Protein AF-0000000079726731 (afdb_homodimer)

Radius of gyration: 16.25 Å; Cα contacts (8 Å, |Δi|>4): 412; chains: 2; bounding box: 38×44×35 Å

Solvent-accessible surface area (backbone atoms only — not comparable to full-atom values): 10741 Å² total; per-residue (Å²): 68,26,39,36,35,42,38,66,55,91,87,19,46,42,31,40,37,37,39,47,47,50,53,58,89,56,24,51,90,95,44,24,41,62,44,37,28,52,47,41,46,55,48,19,51,48,52,39,35,37,74,69,67,41,32,45,81,63,49,76,53,91,47,34,39,35,38,35,40,29,89,88,36,31,70,32,67,56,54,51,33,40,51,50,33,42,48,47,33,51,50,54,50,24,71,75,34,62,88,34,43,43,81,39,67,123,67,26,37,36,34,43,37,64,56,92,88,20,46,43,30,41,37,37,39,47,45,50,53,58,89,56,24,51,90,98,43,26,40,64,44,37,28,52,46,43,46,57,49,19,50,49,53,37,35,35,73,69,67,39,32,46,80,64,52,76,53,93,47,33,40,33,37,35,40,28,88,89,38,32,70,32,66,57,54,52,33,40,51,49,33,43,49,47,33,51,51,54,49,24,71,75,35,64,88,34,43,45,79,40,68,124

Foldseek 3Di:
DKEKEFDADVLFTWWIKIADDFDCVQPDVVGRPLRVQLCVLRVCLQVVCVVVVQKDDWDDDVRIIIITTDPPCRNPPVNVVSVVVSVVSLVVSCVVVVPGYHYHHD/DKEKEFDADVLFTWWIKIADDFDCVQPDVVGRPLRVQLCVLRVCLQVVCVVVVQKDDWDDDVRIIIITTDPPCRNPPVNVVSVVVSVVSLVVSCVVVVPGYHYHHD

Secondary structure (DSSP, 8-state):
-EEEEEEEETTEEEEEEEE----GGG-STT--HHHHHHHHHHHHHHHHHHHTT-BPPPEEETTEEEEEBPTT-TT-HHHHHHHHHHHHHHHHHHHH-TTTEEEE--/-EEEEEEEETTEEEEEEEE----GGG-STT--HHHHHHHHHHHHHHHHHHHTT-BPPPEEETTEEEEEBPTT-TT-HHHHHHHHHHHHHHHHHHHH-TTTEEEE--

Structure (mmCIF, N/CA/C/O backbone):
data_AF-0000000079726731-model_v1
#
loop_
_entity.id
_entity.type
_entity.pdbx_description
1 polymer 'Ribosomal processing cysteine protease Prp'
#
loop_
_atom_site.group_PDB
_atom_site.id
_atom_site.type_symbol
_atom_site.label_atom_id
_atom_site.label_alt_id
_atom_site.label_comp_id
_atom_site.label_asym_id
_atom_site.label_entity_id
_atom_site.label_seq_id
_atom_site.pdbx_PDB_ins_code
_atom_site.Cartn_x
_atom_site.Cartn_y
_atom_site.Cartn_z
_atom_site.occupancy
_atom_site.B_iso_or_equiv
_atom_site.auth_seq_id
_atom_site.auth_comp_id
_atom_site.auth_asym_id
_atom_site.auth_atom_id
_atom_site.pdbx_PDB_model_num
ATOM 1 N N . MET A 1 1 ? -13.102 5.891 13.891 1 93.69 1 MET A N 1
ATOM 2 C CA . MET A 1 1 ? -12.555 4.539 13.805 1 93.69 1 MET A CA 1
ATOM 3 C C . MET A 1 1 ? -12.641 4.008 12.375 1 93.69 1 MET A C 1
ATOM 5 O O . MET A 1 1 ? -13.68 4.133 11.727 1 93.69 1 MET A O 1
ATOM 9 N N . ILE A 1 2 ? -11.625 3.471 11.914 1 96.31 2 ILE A N 1
ATOM 10 C CA . ILE A 1 2 ? -11.609 2.857 10.594 1 96.31 2 ILE A CA 1
ATOM 11 C C . ILE A 1 2 ? -11.758 1.343 10.727 1 96.31 2 ILE A C 1
ATOM 13 O O . ILE A 1 2 ? -11.062 0.712 11.523 1 96.31 2 ILE A O 1
ATOM 17 N N . ARG A 1 3 ? -12.695 0.758 10.023 1 97.31 3 ARG A N 1
ATOM 18 C CA . ARG A 1 3 ? -12.867 -0.691 9.969 1 97.31 3 ARG A CA 1
ATOM 19 C C . ARG A 1 3 ? -12.539 -1.23 8.578 1 97.31 3 ARG A C 1
ATOM 21 O O . ARG A 1 3 ? -13.078 -0.75 7.582 1 97.31 3 ARG A O 1
ATOM 28 N N . VAL A 1 4 ? -11.633 -2.117 8.477 1 98.56 4 VAL A N 1
ATOM 29 C CA . VAL A 1 4 ? -11.281 -2.766 7.215 1 98.56 4 VAL A CA 1
ATOM 30 C C . VAL A 1 4 ? -11.602 -4.258 7.297 1 98.56 4 VAL A C 1
ATOM 32 O O . VAL A 1 4 ? -11.133 -4.949 8.203 1 98.56 4 VAL A O 1
ATOM 35 N N . LYS A 1 5 ? -12.367 -4.734 6.383 1 98.25 5 LYS A N 1
ATOM 36 C CA . LYS A 1 5 ? -12.742 -6.141 6.293 1 98.25 5 LYS A CA 1
ATOM 37 C C . LYS A 1 5 ? -12.188 -6.777 5.023 1 98.25 5 LYS A C 1
ATOM 39 O O . LYS A 1 5 ? -12.523 -6.367 3.914 1 98.25 5 LYS A O 1
ATOM 44 N N . ILE A 1 6 ? -11.336 -7.672 5.172 1 97.81 6 ILE A N 1
ATOM 45 C CA . ILE A 1 6 ? -10.891 -8.484 4.043 1 97.81 6 ILE A CA 1
ATOM 46 C C . ILE A 1 6 ? -11.797 -9.695 3.885 1 97.81 6 ILE A C 1
ATOM 48 O O . ILE A 1 6 ? -11.875 -10.539 4.781 1 97.81 6 ILE A O 1
ATOM 52 N N . LEU A 1 7 ? -12.445 -9.75 2.777 1 96.88 7 LEU A N 1
ATOM 53 C CA . LEU A 1 7 ? -13.414 -10.805 2.508 1 96.88 7 LEU A CA 1
ATOM 54 C C . LEU A 1 7 ? -12.734 -12.039 1.937 1 96.88 7 LEU A C 1
ATOM 56 O O . LEU A 1 7 ? -12.07 -11.961 0.9 1 96.88 7 LEU A O 1
ATOM 60 N N . ARG A 1 8 ? -12.953 -13.117 2.639 1 96.19 8 ARG A N 1
ATOM 61 C CA . ARG A 1 8 ? -12.336 -14.375 2.213 1 96.19 8 ARG A CA 1
ATOM 62 C C . ARG A 1 8 ? -13.352 -15.508 2.213 1 96.19 8 ARG A C 1
ATOM 64 O O . ARG A 1 8 ? -14.336 -15.477 2.957 1 96.19 8 ARG A O 1
ATOM 71 N N . LYS A 1 9 ? -13.156 -16.375 1.336 1 93.5 9 LYS A N 1
ATOM 72 C CA . LYS A 1 9 ? -13.852 -17.656 1.287 1 93.5 9 LYS A CA 1
ATOM 73 C C . LYS A 1 9 ? -12.875 -18.797 1.01 1 93.5 9 LYS A C 1
ATOM 75 O O . LYS A 1 9 ? -12.258 -18.844 -0.053 1 93.5 9 LYS A O 1
ATOM 80 N N . GLY A 1 10 ? -12.734 -19.734 2.039 1 93.06 10 GLY A N 1
ATOM 81 C CA . GLY A 1 10 ? -11.664 -20.703 1.904 1 93.06 10 GLY A CA 1
ATOM 82 C C . GLY A 1 10 ? -10.297 -20.062 1.774 1 93.06 10 GLY A C 1
ATOM 83 O O . GLY A 1 10 ? -9.898 -19.25 2.607 1 93.06 10 GLY A O 1
ATOM 84 N N . GLU A 1 11 ? -9.609 -20.438 0.741 1 92 11 GLU A N 1
ATOM 85 C CA . GLU A 1 11 ? -8.266 -19.906 0.522 1 92 11 GLU A CA 1
ATOM 86 C C . GLU A 1 11 ? -8.312 -18.672 -0.369 1 92 11 GLU A C 1
ATOM 88 O O . GLU A 1 11 ? -7.273 -18.062 -0.648 1 92 11 GLU A O 1
ATOM 93 N N . GLY A 1 12 ? -9.508 -18.297 -0.69 1 96.31 12 GLY A N 1
ATOM 94 C CA . GLY A 1 12 ? -9.625 -17.266 -1.703 1 96.31 12 GLY A CA 1
ATOM 95 C C . GLY A 1 12 ? -9.953 -15.906 -1.127 1 96.31 12 GLY A C 1
ATOM 96 O O . GLY A 1 12 ? -10.688 -15.805 -0.139 1 96.31 12 GLY A O 1
ATOM 97 N N . PHE A 1 13 ? -9.398 -14.898 -1.731 1 97.94 13 PHE A N 1
ATOM 98 C CA . PHE A 1 13 ? -9.781 -13.523 -1.433 1 97.94 13 PHE A CA 1
ATOM 99 C C . PHE A 1 13 ? -10.977 -13.102 -2.271 1 97.94 13 PHE A C 1
ATOM 101 O O . PHE A 1 13 ? -10.961 -13.219 -3.498 1 97.94 13 PHE A O 1
ATOM 108 N N . GLN A 1 14 ? -11.977 -12.562 -1.631 1 98.06 14 GLN A N 1
ATOM 109 C CA . GLN A 1 14 ? -13.203 -12.195 -2.334 1 98.06 14 GLN A CA 1
ATOM 110 C C . GLN A 1 14 ? -13.289 -10.688 -2.527 1 98.06 14 GLN A C 1
ATOM 112 O O . GLN A 1 14 ? -14.07 -10.203 -3.355 1 98.06 14 GLN A O 1
ATOM 117 N N . GLY A 1 15 ? -12.641 -9.93 -1.727 1 98.38 15 GLY A N 1
ATOM 118 C CA . GLY A 1 15 ? -12.68 -8.477 -1.815 1 98.38 15 GLY A CA 1
ATOM 119 C C . GLY A 1 15 ? -12.273 -7.785 -0.528 1 98.38 15 GLY A C 1
ATOM 120 O O . GLY A 1 15 ? -11.641 -8.398 0.334 1 98.38 15 GLY A O 1
ATOM 121 N N . LEU A 1 16 ? -12.57 -6.52 -0.433 1 98.69 16 LEU A N 1
ATOM 122 C CA . LEU A 1 16 ? -12.227 -5.699 0.722 1 98.69 16 LEU A CA 1
ATOM 123 C C . LEU A 1 16 ? -13.25 -4.59 0.923 1 98.69 16 LEU A C 1
ATOM 125 O O . LEU A 1 16 ? -13.75 -4.02 -0.048 1 98.69 16 LEU A O 1
ATOM 129 N N . GLU A 1 17 ? -13.531 -4.344 2.166 1 98.56 17 GLU A N 1
ATOM 130 C CA . GLU A 1 17 ? -14.398 -3.238 2.564 1 98.56 17 GLU A CA 1
ATOM 131 C C . GLU A 1 17 ? -13.734 -2.367 3.627 1 98.56 17 GLU A C 1
ATOM 133 O O . GLU A 1 17 ? -13.203 -2.881 4.613 1 98.56 17 GLU A O 1
ATOM 138 N N . SER A 1 18 ? -13.672 -1.155 3.408 1 98.25 18 SER A N 1
ATOM 139 C CA . SER A 1 18 ? -13.133 -0.183 4.359 1 98.25 18 SER A CA 1
ATOM 140 C C . SER A 1 18 ? -14.172 0.889 4.691 1 98.25 18 SER A C 1
ATOM 142 O O . SER A 1 18 ? -14.797 1.451 3.791 1 98.25 18 SER A O 1
ATOM 144 N N . VAL A 1 19 ? -14.375 1.173 6.004 1 96.94 19 VAL A N 1
ATOM 145 C CA . VAL A 1 19 ? -15.398 2.141 6.406 1 96.94 19 VAL A CA 1
ATOM 146 C C . VAL A 1 19 ? -14.883 2.977 7.574 1 96.94 19 VAL A C 1
ATOM 148 O O . VAL A 1 19 ? -14.234 2.453 8.484 1 96.94 19 VAL A O 1
ATOM 151 N N . GLY A 1 20 ? -15.219 4.266 7.461 1 94.81 20 GLY A N 1
ATOM 152 C CA . GLY A 1 20 ? -14.977 5.129 8.602 1 94.81 20 GLY A CA 1
ATOM 153 C C . GLY A 1 20 ? -13.758 6.012 8.438 1 94.81 20 GLY A C 1
ATOM 154 O O . GLY A 1 20 ? -13.133 6.023 7.375 1 94.81 20 GLY A O 1
ATOM 155 N N . HIS A 1 21 ? -13.633 6.859 9.414 1 91.44 21 HIS A N 1
ATOM 156 C CA . HIS A 1 21 ? -12.484 7.754 9.5 1 91.44 21 HIS A CA 1
ATOM 157 C C . HIS A 1 21 ? -11.859 7.703 10.891 1 91.44 21 HIS A C 1
ATOM 159 O O . HIS A 1 21 ? -12.508 7.297 11.859 1 91.44 21 HIS A O 1
ATOM 165 N N . ALA A 1 22 ? -10.57 8.07 10.938 1 88.88 22 ALA A N 1
ATOM 166 C CA . ALA A 1 22 ? -9.93 8.203 12.242 1 88.88 22 ALA A CA 1
ATOM 167 C C . ALA A 1 22 ? -10.445 9.438 12.977 1 88.88 22 ALA A C 1
ATOM 169 O O . ALA A 1 22 ? -11.055 10.32 12.375 1 88.88 22 ALA A O 1
ATOM 170 N N . SER A 1 23 ? -10.273 9.414 14.242 1 84.19 23 SER A N 1
ATOM 171 C CA . SER A 1 23 ? -10.719 10.531 15.07 1 84.19 23 SER A CA 1
ATOM 172 C C . SER A 1 23 ? -9.969 11.812 14.719 1 84.19 23 SER A C 1
ATOM 174 O O . SER A 1 23 ? -8.867 11.766 14.172 1 84.19 23 SER A O 1
ATOM 176 N N . THR A 1 24 ? -10.562 12.961 15.109 1 77.25 24 THR A N 1
ATOM 177 C CA . THR A 1 24 ? -9.984 14.273 14.82 1 77.25 24 THR A CA 1
ATOM 178 C C . THR A 1 24 ? -8.711 14.492 15.625 1 77.25 24 THR A C 1
ATOM 180 O O . THR A 1 24 ? -7.922 15.391 15.32 1 77.25 24 THR A O 1
ATOM 183 N N . ARG A 1 25 ? -8.547 13.695 16.625 1 75.44 25 ARG A N 1
ATOM 184 C CA . ARG A 1 25 ? -7.305 13.766 17.391 1 75.44 25 ARG A CA 1
ATOM 185 C C . ARG A 1 25 ? -6.105 13.445 16.5 1 75.44 25 ARG A C 1
ATOM 187 O O . ARG A 1 25 ? -4.988 13.891 16.781 1 75.44 25 ARG A O 1
ATOM 194 N N . GLN A 1 26 ? -6.328 12.773 15.508 1 72.44 26 GLN A N 1
ATOM 195 C CA . GLN A 1 26 ? -5.273 12.375 14.578 1 72.44 26 GLN A CA 1
ATOM 196 C C . GLN A 1 26 ? -5.16 13.367 13.422 1 72.44 26 GLN A C 1
ATOM 198 O O . GLN A 1 26 ? -4.359 13.164 12.508 1 72.44 26 GLN A O 1
ATOM 203 N N . GLY A 1 27 ? -5.867 14.453 13.562 1 70 27 GLY A N 1
ATOM 204 C CA . GLY A 1 27 ? -5.957 15.445 12.508 1 70 27 GLY A CA 1
ATOM 205 C C . GLY A 1 27 ? -7.383 15.719 12.07 1 70 27 GLY A C 1
ATOM 206 O O . GLY A 1 27 ? -8.25 14.852 12.18 1 70 27 GLY A O 1
ATOM 207 N N . ALA A 1 28 ? -7.531 17.016 11.742 1 66.81 28 ALA A N 1
ATOM 208 C CA . ALA A 1 28 ? -8.852 17.359 11.211 1 66.81 28 ALA A CA 1
ATOM 209 C C . ALA A 1 28 ? -9.141 16.578 9.93 1 66.81 28 ALA A C 1
ATOM 211 O O . ALA A 1 28 ? -8.234 15.992 9.336 1 66.81 28 ALA A O 1
ATOM 212 N N . LYS A 1 29 ? -10.445 16.406 9.656 1 58.81 29 LYS A N 1
ATOM 213 C CA . LYS A 1 29 ? -10.836 15.805 8.383 1 58.81 29 LYS A CA 1
ATOM 214 C C . LYS A 1 29 ? -10.062 16.406 7.223 1 58.81 29 LYS A C 1
ATOM 216 O O . LYS A 1 29 ? -9.938 17.641 7.125 1 58.81 29 LYS A O 1
ATOM 221 N N . GLY A 1 30 ? -9.516 15.539 6.332 1 62.38 30 GLY A N 1
ATOM 222 C CA . GLY A 1 30 ? -8.711 16.016 5.215 1 62.38 30 GLY A CA 1
ATOM 223 C C . GLY A 1 30 ? -7.266 16.266 5.59 1 62.38 30 GLY A C 1
ATOM 224 O O . GLY A 1 30 ? -6.449 16.609 4.734 1 62.38 30 GLY A O 1
ATOM 225 N N . SER A 1 31 ? -7.062 16.156 6.828 1 73.88 31 SER A N 1
ATOM 226 C CA . SER A 1 31 ? -5.695 16.359 7.305 1 73.88 31 SER A CA 1
ATOM 227 C C . SER A 1 31 ? -5.289 15.258 8.281 1 73.88 31 SER A C 1
ATOM 229 O O . SER A 1 31 ? -4.344 15.422 9.055 1 73.88 31 SER A O 1
ATOM 231 N N . ASN A 1 32 ? -6.004 14.219 8.266 1 85.75 32 ASN A N 1
ATOM 232 C CA . ASN A 1 32 ? -5.754 13.094 9.156 1 85.75 32 ASN A CA 1
ATOM 233 C C . ASN A 1 32 ? -4.758 12.102 8.547 1 85.75 32 ASN A C 1
ATOM 235 O O . ASN A 1 32 ? -5.051 11.469 7.535 1 85.75 32 ASN A O 1
ATOM 239 N N . LEU A 1 33 ? -3.666 11.898 9.164 1 90.5 33 LEU A N 1
ATOM 240 C CA . LEU A 1 33 ? -2.57 11.109 8.609 1 90.5 33 LEU A CA 1
ATOM 241 C C . LEU A 1 33 ? -2.939 9.633 8.547 1 90.5 33 LEU A C 1
ATOM 243 O O . LEU A 1 33 ? -2.564 8.93 7.602 1 90.5 33 LEU A O 1
ATOM 247 N N . LEU A 1 34 ? -3.676 9.188 9.539 1 94.19 34 LEU A N 1
ATOM 248 C CA . LEU A 1 34 ? -4.062 7.777 9.57 1 94.19 34 LEU A CA 1
ATOM 249 C C . LEU A 1 34 ? -5.082 7.469 8.477 1 94.19 34 LEU A C 1
ATOM 251 O O . LEU A 1 34 ? -4.992 6.434 7.816 1 94.19 34 LEU A O 1
ATOM 255 N N . CYS A 1 35 ? -6.062 8.344 8.266 1 93.94 35 CYS A N 1
ATOM 256 C CA . CYS A 1 35 ? -7.012 8.164 7.176 1 93.94 35 CYS A CA 1
ATOM 257 C C . CYS A 1 35 ? -6.293 8.125 5.832 1 93.94 35 CYS A C 1
ATOM 259 O O . CYS A 1 35 ? -6.609 7.297 4.977 1 93.94 35 CYS A O 1
ATOM 261 N N . ALA A 1 36 ? -5.371 9.062 5.684 1 93.31 36 ALA A N 1
ATOM 262 C CA . ALA A 1 36 ? -4.609 9.102 4.438 1 93.31 36 ALA A CA 1
ATOM 263 C C . ALA A 1 36 ? -3.822 7.812 4.23 1 93.31 36 ALA A C 1
ATOM 265 O O . ALA A 1 36 ? -3.773 7.277 3.121 1 93.31 36 ALA A O 1
ATOM 266 N N . ALA A 1 37 ? -3.201 7.301 5.297 1 96.44 37 ALA A N 1
ATOM 267 C CA . ALA A 1 37 ? -2.398 6.082 5.234 1 96.44 37 ALA A CA 1
ATOM 268 C C . ALA A 1 37 ? -3.262 4.871 4.883 1 96.44 37 ALA A C 1
ATOM 270 O O . ALA A 1 37 ? -2.951 4.133 3.947 1 96.44 37 ALA A O 1
ATOM 271 N N . VAL A 1 38 ? -4.375 4.691 5.57 1 97.56 38 VAL A N 1
ATOM 272 C CA . VAL A 1 38 ? -5.266 3.559 5.324 1 97.56 38 VAL A CA 1
ATOM 273 C C . VAL A 1 38 ? -5.855 3.662 3.922 1 97.56 38 VAL A C 1
ATOM 275 O O . VAL A 1 38 ? -5.855 2.684 3.17 1 97.56 38 VAL A O 1
ATOM 278 N N . GLY A 1 39 ? -6.34 4.848 3.598 1 96.75 39 GLY A N 1
ATOM 279 C CA . GLY A 1 39 ? -6.895 5.055 2.27 1 96.75 39 GLY A CA 1
ATOM 280 C C . GLY A 1 39 ? -5.918 4.719 1.157 1 96.75 39 GLY A C 1
ATOM 281 O O . GLY A 1 39 ? -6.301 4.129 0.144 1 96.75 39 GLY A O 1
ATOM 282 N N . THR A 1 40 ? -4.688 5.117 1.339 1 98 40 THR A N 1
ATOM 283 C CA . THR A 1 40 ? -3.654 4.883 0.337 1 98 40 THR A CA 1
ATOM 284 C C . THR A 1 40 ? -3.469 3.391 0.09 1 98 40 THR A C 1
ATOM 286 O O . THR A 1 40 ? -3.395 2.949 -1.06 1 98 40 THR A O 1
ATOM 289 N N . LEU A 1 41 ? -3.393 2.6 1.137 1 98.81 41 LEU A N 1
ATOM 290 C CA . LEU A 1 41 ? -3.213 1.157 1.002 1 98.81 41 LEU A CA 1
ATOM 291 C C . LEU A 1 41 ? -4.406 0.525 0.294 1 98.81 41 LEU A C 1
ATOM 293 O O . LEU A 1 41 ? -4.238 -0.203 -0.686 1 98.81 41 LEU A O 1
ATOM 297 N N . VAL A 1 42 ? -5.605 0.823 0.748 1 98.69 42 VAL A N 1
ATOM 298 C CA . VAL A 1 42 ? -6.801 0.155 0.251 1 98.69 42 VAL A CA 1
ATOM 299 C C . VAL A 1 42 ? -7.102 0.618 -1.173 1 98.69 42 VAL A C 1
ATOM 301 O O . VAL A 1 42 ? -7.461 -0.189 -2.033 1 98.69 42 VAL A O 1
ATOM 304 N N . GLN A 1 43 ? -6.949 1.889 -1.386 1 98.38 43 GLN A N 1
ATOM 305 C CA . GLN A 1 43 ? -7.207 2.424 -2.719 1 98.38 43 GLN A CA 1
ATOM 306 C C . GLN A 1 43 ? -6.176 1.915 -3.723 1 98.38 43 GLN A C 1
ATOM 308 O O . GLN A 1 43 ? -6.512 1.621 -4.871 1 98.38 43 GLN A O 1
ATOM 313 N N . SER A 1 44 ? -4.887 1.86 -3.35 1 98.88 44 SER A N 1
ATOM 314 C CA . SER A 1 44 ? -3.863 1.344 -4.25 1 98.88 44 SER A CA 1
ATOM 315 C C . SER A 1 44 ? -4.125 -0.115 -4.609 1 98.88 44 SER A C 1
ATOM 317 O O . SER A 1 44 ? -3.912 -0.528 -5.75 1 98.88 44 SER A O 1
ATOM 319 N N . LEU A 1 45 ? -4.555 -0.903 -3.586 1 98.94 45 LEU A N 1
ATOM 320 C CA . LEU A 1 45 ? -4.91 -2.295 -3.846 1 98.94 45 LEU A CA 1
ATOM 321 C C . LEU A 1 45 ? -6.004 -2.389 -4.902 1 98.94 45 LEU A C 1
ATOM 323 O O . LEU A 1 45 ? -5.859 -3.109 -5.891 1 98.94 45 LEU A O 1
ATOM 327 N N . TYR A 1 46 ? -7.027 -1.606 -4.711 1 98.94 46 TYR A N 1
ATOM 328 C CA . TYR A 1 46 ? -8.148 -1.634 -5.648 1 98.94 46 TYR A CA 1
ATOM 329 C C . TYR A 1 46 ? -7.695 -1.225 -7.047 1 98.94 46 TYR A C 1
ATOM 331 O O . TYR A 1 46 ? -7.934 -1.946 -8.016 1 98.94 46 TYR A O 1
ATOM 339 N N . LEU A 1 47 ? -7.043 -0.076 -7.117 1 98.62 47 LEU A N 1
ATOM 340 C CA . LEU A 1 47 ? -6.633 0.454 -8.414 1 98.62 47 LEU A CA 1
ATOM 341 C C . LEU A 1 47 ? -5.738 -0.541 -9.148 1 98.62 47 LEU A C 1
ATOM 343 O O . LEU A 1 47 ? -5.914 -0.773 -10.344 1 98.62 47 LEU A O 1
ATOM 347 N N . HIS A 1 48 ? -4.781 -1.104 -8.445 1 98.88 48 HIS A N 1
ATOM 348 C CA . HIS A 1 48 ? -3.842 -2.055 -9.023 1 98.88 48 HIS A CA 1
ATOM 349 C C . HIS A 1 48 ? -4.562 -3.275 -9.586 1 98.88 48 HIS A C 1
ATOM 351 O O . HIS A 1 48 ? -4.359 -3.646 -10.742 1 98.88 48 HIS A O 1
ATOM 357 N N . LEU A 1 49 ? -5.438 -3.889 -8.805 1 98.88 49 LEU A N 1
ATOM 358 C CA . LEU A 1 49 ? -6.133 -5.102 -9.219 1 98.88 49 LEU A CA 1
ATOM 359 C C . LEU A 1 49 ? -7.164 -4.793 -10.297 1 98.88 49 LEU A C 1
ATOM 361 O O . LEU A 1 49 ? -7.402 -5.617 -11.188 1 98.88 49 LEU A O 1
ATOM 365 N N . TRP A 1 50 ? -7.75 -3.617 -10.195 1 98.75 50 TRP A N 1
ATOM 366 C CA . TRP A 1 50 ? -8.688 -3.186 -11.219 1 98.75 50 TRP A CA 1
ATOM 367 C C . TRP A 1 50 ? -7.988 -3.025 -12.57 1 98.75 50 TRP A C 1
ATOM 369 O O . TRP A 1 50 ? -8.477 -3.508 -13.594 1 98.75 50 TRP A O 1
ATOM 379 N N . ARG A 1 51 ? -6.859 -2.416 -12.602 1 98.19 51 ARG A N 1
ATOM 380 C CA . ARG A 1 51 ? -6.082 -2.215 -13.812 1 98.19 51 ARG A CA 1
ATOM 381 C C . ARG A 1 51 ? -5.66 -3.549 -14.422 1 98.19 51 ARG A C 1
ATOM 383 O O . ARG A 1 51 ? -5.578 -3.68 -15.648 1 98.19 51 ARG A O 1
ATOM 390 N N . GLU A 1 52 ? -5.453 -4.48 -13.578 1 98.19 52 GLU A N 1
ATOM 391 C CA . GLU A 1 52 ? -5.043 -5.809 -14.023 1 98.19 52 GLU A CA 1
ATOM 392 C C . GLU A 1 52 ? -6.246 -6.641 -14.453 1 98.19 52 GLU A C 1
ATOM 394 O O . GLU A 1 52 ? -6.102 -7.816 -14.797 1 98.19 52 GLU A O 1
ATOM 399 N N . GLY A 1 53 ? -7.398 -6.094 -14.328 1 98.44 53 GLY A N 1
ATOM 400 C CA . GLY A 1 53 ? -8.617 -6.797 -14.711 1 98.44 53 GLY A CA 1
ATOM 401 C C . GLY A 1 53 ? -9.055 -7.824 -13.68 1 98.44 53 GLY A C 1
ATOM 402 O O . GLY A 1 53 ? -9.797 -8.75 -14.008 1 98.44 53 GLY A O 1
ATOM 403 N N . LYS A 1 54 ? -8.625 -7.73 -12.477 1 98.81 54 LYS A N 1
ATOM 404 C CA . LYS A 1 54 ? -8.844 -8.781 -11.484 1 98.81 54 LYS A CA 1
ATOM 405 C C . LYS A 1 54 ? -9.828 -8.328 -10.414 1 98.81 54 LYS A C 1
ATOM 407 O O . LYS A 1 54 ? -10.227 -9.117 -9.547 1 98.81 54 LYS A O 1
ATOM 412 N N . ALA A 1 55 ? -10.25 -7.082 -10.414 1 98.81 55 ALA A N 1
ATOM 413 C CA . ALA A 1 55 ? -11.242 -6.555 -9.477 1 98.81 55 ALA A CA 1
ATOM 414 C C . ALA A 1 55 ? -12.461 -6.012 -10.219 1 98.81 55 ALA A C 1
ATOM 416 O O . ALA A 1 55 ? -12.344 -5.484 -11.328 1 98.81 55 ALA A O 1
ATOM 417 N N . GLU A 1 56 ? -13.578 -6.141 -9.617 1 98.69 56 GLU A N 1
ATOM 418 C CA . GLU A 1 56 ? -14.797 -5.492 -10.102 1 98.69 56 GLU A CA 1
ATOM 419 C C . GLU A 1 56 ? -14.797 -4.004 -9.766 1 98.69 56 GLU A C 1
ATOM 421 O O . GLU A 1 56 ? -13.922 -3.523 -9.047 1 98.69 56 GLU A O 1
ATOM 426 N N 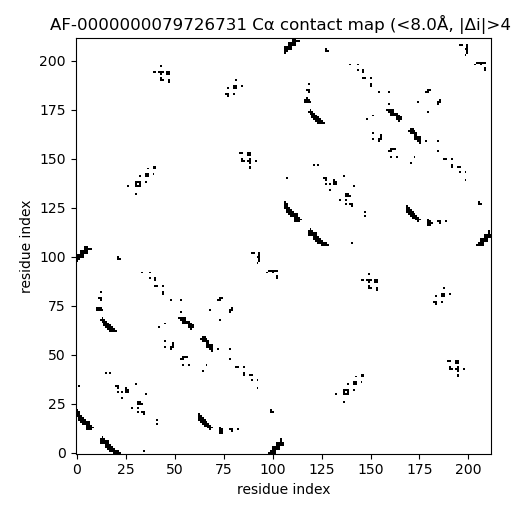. SER A 1 57 ? -15.773 -3.301 -10.352 1 98 57 SER A N 1
ATOM 427 C CA . SER A 1 57 ? -15.906 -1.892 -10 1 98 57 SER A CA 1
ATOM 428 C C . SER A 1 57 ? -16.172 -1.716 -8.508 1 98 57 SER A C 1
ATOM 430 O O . SER A 1 57 ? -16.906 -2.488 -7.906 1 98 57 SER A O 1
ATOM 432 N N . ALA A 1 58 ? -15.586 -0.712 -8.016 1 98.44 58 ALA A N 1
ATOM 433 C CA . ALA A 1 58 ? -15.711 -0.469 -6.578 1 98.44 58 ALA A CA 1
ATOM 434 C C . ALA A 1 58 ? -16.891 0.449 -6.277 1 98.44 58 ALA A C 1
ATOM 436 O O . ALA A 1 58 ? -17.328 1.217 -7.141 1 98.44 58 ALA A O 1
ATOM 437 N N . GLU A 1 59 ? -17.422 0.322 -5.066 1 98.25 59 GLU A N 1
ATOM 438 C CA . GLU A 1 59 ? -18.266 1.348 -4.449 1 98.25 59 GLU A CA 1
ATOM 439 C C . GLU A 1 59 ? -17.422 2.303 -3.605 1 98.25 59 GLU A C 1
ATOM 441 O O . GLU A 1 59 ? -16.766 1.883 -2.65 1 98.25 59 GLU A O 1
ATOM 446 N N . ILE A 1 60 ? -17.453 3.566 -3.951 1 96.31 60 ILE A N 1
ATOM 447 C CA . ILE A 1 60 ? -16.625 4.539 -3.238 1 96.31 60 ILE A CA 1
ATOM 448 C C . ILE A 1 60 ? -17.484 5.723 -2.803 1 96.31 60 ILE A C 1
ATOM 450 O O . ILE A 1 60 ? -18.219 6.301 -3.615 1 96.31 60 ILE A O 1
ATOM 454 N N . ARG A 1 61 ? -17.5 6 -1.558 1 94.75 61 ARG A N 1
ATOM 455 C CA . ARG A 1 61 ? -18.062 7.191 -0.938 1 94.75 61 ARG A CA 1
ATOM 456 C C . ARG A 1 61 ? -17.188 7.703 0.192 1 94.75 61 ARG A C 1
ATOM 458 O O . ARG A 1 61 ? -16.141 7.113 0.48 1 94.75 61 ARG A O 1
ATOM 465 N N . ASP A 1 62 ? -17.469 8.812 0.685 1 90.88 62 ASP A N 1
ATOM 466 C CA . ASP A 1 62 ? -16.656 9.352 1.766 1 90.88 62 ASP A CA 1
ATOM 467 C C . ASP A 1 62 ? -16.531 8.352 2.914 1 90.88 62 ASP A C 1
ATOM 469 O O . ASP A 1 62 ? -17.531 7.957 3.508 1 90.88 62 ASP A O 1
ATOM 473 N N . GLY A 1 63 ? -15.328 7.973 3.072 1 92.31 63 GLY A N 1
ATOM 474 C CA . GLY A 1 63 ? -15.078 7.102 4.207 1 92.31 63 GLY A CA 1
ATOM 475 C C . GLY A 1 63 ? -15.484 5.664 3.957 1 92.31 63 GLY A C 1
ATOM 476 O O . GLY A 1 63 ? -15.609 4.875 4.898 1 92.31 63 GLY A O 1
ATOM 477 N N . PHE A 1 64 ? -15.797 5.406 2.656 1 97.31 64 PHE A N 1
ATOM 478 C CA . PHE A 1 64 ? -16.266 4.062 2.334 1 97.31 64 PHE A CA 1
ATOM 479 C C . PHE A 1 64 ? -15.68 3.588 1.012 1 97.31 64 PHE A C 1
ATOM 481 O O . PHE A 1 64 ? -15.688 4.32 0.021 1 97.31 64 PHE A O 1
ATOM 488 N N . LEU A 1 65 ? -15.094 2.438 0.966 1 98.44 65 LEU A N 1
ATOM 489 C CA . LEU A 1 65 ? -14.625 1.763 -0.237 1 98.44 65 LEU A CA 1
ATOM 490 C C . LEU A 1 65 ? -14.867 0.26 -0.151 1 98.44 65 LEU A C 1
ATOM 492 O O . LEU A 1 65 ? -14.547 -0.369 0.859 1 98.44 65 LEU A O 1
ATOM 496 N N . LYS A 1 66 ? -15.5 -0.286 -1.132 1 98.69 66 LYS A N 1
ATOM 497 C CA . LYS A 1 66 ? -15.734 -1.725 -1.227 1 98.69 66 LYS A CA 1
ATOM 498 C C . LYS A 1 66 ? -15.516 -2.223 -2.652 1 98.69 66 LYS A C 1
ATOM 500 O O . LYS A 1 66 ? -15.953 -1.59 -3.611 1 98.69 66 LYS A O 1
ATOM 505 N N . PHE A 1 67 ? -14.844 -3.258 -2.793 1 98.75 67 PHE A N 1
ATOM 506 C CA . PHE A 1 67 ? -14.711 -3.896 -4.098 1 98.75 67 PHE A CA 1
ATOM 507 C C . PHE A 1 67 ? -14.633 -5.414 -3.953 1 98.75 67 PHE A C 1
ATOM 509 O O . PHE A 1 67 ? -14.414 -5.926 -2.854 1 98.75 67 PHE A O 1
ATOM 516 N N . GLU A 1 68 ? -14.867 -6.121 -5.02 1 98.75 68 GLU A N 1
ATOM 517 C CA . GLU A 1 68 ? -14.797 -7.578 -5.078 1 98.75 68 GLU A CA 1
ATOM 518 C C . GLU A 1 68 ? -13.781 -8.039 -6.121 1 98.75 68 GLU A C 1
ATOM 520 O O . GLU A 1 68 ? -13.57 -7.371 -7.129 1 98.75 68 GLU A O 1
ATOM 525 N N . ILE A 1 69 ? -13.25 -9.188 -5.777 1 98.81 69 ILE A N 1
ATOM 526 C CA . ILE A 1 69 ? -12.367 -9.828 -6.746 1 98.81 69 ILE A CA 1
ATOM 527 C C . ILE A 1 69 ? -13.203 -10.5 -7.836 1 98.81 69 ILE A C 1
ATOM 529 O O . ILE A 1 69 ? -14.227 -11.125 -7.547 1 98.81 69 ILE A O 1
ATOM 533 N N . ARG A 1 70 ? -12.75 -10.289 -9.078 1 98.75 70 ARG A N 1
ATOM 534 C CA . ARG A 1 70 ? -13.438 -10.914 -10.195 1 98.75 70 ARG A CA 1
ATOM 535 C C . ARG A 1 70 ? -13.398 -12.43 -10.094 1 98.75 70 ARG A C 1
ATOM 537 O O . ARG A 1 70 ? -12.367 -13 -9.711 1 98.75 70 ARG A O 1
ATOM 544 N N . SER A 1 71 ? -14.492 -13 -10.555 1 97.75 71 SER A N 1
ATOM 545 C CA . SER A 1 71 ? -14.57 -14.453 -10.531 1 97.75 71 SER A CA 1
ATOM 546 C C . SER A 1 71 ? -13.383 -15.086 -11.242 1 97.75 71 SER A C 1
ATOM 548 O O . SER A 1 71 ? -12.984 -14.641 -12.32 1 97.75 71 SER A O 1
ATOM 550 N N . GLY A 1 72 ? -12.789 -16.109 -10.531 1 97.88 72 GLY A N 1
ATOM 551 C CA . GLY A 1 72 ? -11.68 -16.812 -11.141 1 97.88 72 GLY A CA 1
ATOM 552 C C . GLY A 1 72 ? -10.328 -16.375 -10.617 1 97.88 72 GLY A C 1
ATOM 553 O O . GLY A 1 72 ? -9.32 -17.062 -10.82 1 97.88 72 GLY A O 1
ATOM 554 N N . TYR A 1 73 ? -10.305 -15.266 -9.953 1 98.56 73 TYR A N 1
ATOM 555 C CA . TYR A 1 73 ? -9.023 -14.734 -9.508 1 98.56 73 TYR A CA 1
ATOM 556 C C . TYR A 1 73 ? -8.891 -14.828 -7.992 1 98.56 73 TYR A C 1
ATOM 558 O O . TYR A 1 73 ? -7.902 -14.352 -7.422 1 98.56 73 TYR A O 1
ATOM 566 N N . GLU A 1 74 ? -9.828 -15.438 -7.332 1 97.94 74 GLU A N 1
ATOM 567 C CA . GLU A 1 74 ? -9.891 -15.438 -5.871 1 97.94 74 GLU A CA 1
ATOM 568 C C . GLU A 1 74 ? -8.68 -16.156 -5.27 1 97.94 74 GLU A C 1
ATOM 570 O O . GLU A 1 74 ? -8.266 -15.836 -4.152 1 97.94 74 GLU A O 1
ATOM 575 N N . THR A 1 75 ? -8.102 -17.094 -6.004 1 97.81 75 THR A N 1
ATOM 576 C CA . THR A 1 75 ? -6.953 -17.828 -5.492 1 97.81 75 THR A CA 1
ATOM 577 C C . THR A 1 75 ? -5.695 -17.484 -6.285 1 97.81 75 THR A C 1
ATOM 579 O O . THR A 1 75 ? -4.684 -18.188 -6.188 1 97.81 75 THR A O 1
ATOM 582 N N . ASP A 1 76 ? -5.828 -16.5 -7.078 1 98 76 ASP A N 1
ATOM 583 C CA . ASP A 1 76 ? -4.719 -16.031 -7.902 1 98 76 ASP A CA 1
ATOM 584 C C . ASP A 1 76 ? -3.543 -15.578 -7.043 1 98 76 ASP A C 1
ATOM 586 O O . ASP A 1 76 ? -3.729 -14.836 -6.074 1 98 76 ASP A O 1
ATOM 590 N N . LEU A 1 77 ? -2.359 -16.016 -7.414 1 97.5 77 LEU A N 1
ATOM 591 C CA . LEU A 1 77 ? -1.18 -15.742 -6.605 1 97.5 77 LEU A CA 1
ATOM 592 C C . LEU A 1 77 ? -0.876 -14.25 -6.574 1 97.5 77 LEU A C 1
ATOM 594 O O . LEU A 1 77 ? -0.387 -13.727 -5.566 1 97.5 77 LEU A O 1
ATOM 598 N N . HIS A 1 78 ? -1.136 -13.586 -7.637 1 98.25 78 HIS A N 1
ATOM 599 C CA . HIS A 1 78 ? -0.959 -12.141 -7.719 1 98.25 78 HIS A CA 1
ATOM 600 C C . HIS A 1 78 ? -1.888 -11.422 -6.746 1 98.25 78 HIS A C 1
ATOM 602 O O . HIS A 1 78 ? -1.455 -10.531 -6.016 1 98.25 78 HIS A O 1
ATOM 608 N N . VAL A 1 79 ? -3.127 -11.852 -6.781 1 98.69 79 VAL A N 1
ATOM 609 C CA . VAL A 1 79 ? -4.121 -11.289 -5.875 1 98.69 79 VAL A CA 1
ATOM 610 C C . VAL A 1 79 ? -3.715 -11.555 -4.426 1 98.69 79 VAL A C 1
ATOM 612 O O . VAL A 1 79 ? -3.713 -10.648 -3.596 1 98.69 79 VAL A O 1
ATOM 615 N N . ARG A 1 80 ? -3.309 -12.727 -4.137 1 98.25 80 ARG A N 1
ATOM 616 C CA . ARG A 1 80 ? -2.92 -13.125 -2.785 1 98.25 80 ARG A CA 1
ATOM 617 C C . ARG A 1 80 ? -1.729 -12.305 -2.297 1 98.25 80 ARG A C 1
ATOM 619 O O . ARG A 1 80 ? -1.706 -11.859 -1.149 1 98.25 80 ARG A O 1
ATOM 626 N N . ALA A 1 81 ? -0.777 -12.141 -3.141 1 98.56 81 ALA A N 1
ATOM 627 C CA . ALA A 1 81 ? 0.421 -11.391 -2.781 1 98.56 81 ALA A CA 1
ATOM 628 C C . ALA A 1 81 ? 0.077 -9.945 -2.438 1 98.56 81 ALA A C 1
ATOM 630 O O . ALA A 1 81 ? 0.562 -9.398 -1.439 1 98.56 81 ALA A O 1
ATOM 631 N N . ASN A 1 82 ? -0.765 -9.359 -3.244 1 98.81 82 ASN A N 1
ATOM 632 C CA . ASN A 1 82 ? -1.114 -7.953 -3.049 1 98.81 82 ASN A CA 1
ATOM 633 C C . ASN A 1 82 ? -1.958 -7.754 -1.792 1 98.81 82 ASN A C 1
ATOM 635 O O . ASN A 1 82 ? -1.758 -6.793 -1.051 1 98.81 82 ASN A O 1
ATOM 639 N N . PHE A 1 83 ? -2.865 -8.68 -1.578 1 98.69 83 PHE A N 1
ATOM 640 C CA . PHE A 1 83 ? -3.623 -8.617 -0.334 1 98.69 83 PHE A CA 1
ATOM 641 C C . PHE A 1 83 ? -2.703 -8.781 0.87 1 98.69 83 PHE A C 1
ATOM 643 O O . PHE A 1 83 ? -2.916 -8.156 1.908 1 98.69 83 PHE A O 1
ATOM 650 N N . GLY A 1 84 ? -1.728 -9.648 0.782 1 98.06 84 GLY A N 1
ATOM 651 C CA . GLY A 1 84 ? -0.771 -9.836 1.86 1 98.06 84 GLY A CA 1
ATOM 652 C C . GLY A 1 84 ? -0.024 -8.57 2.225 1 98.06 84 GLY A C 1
ATOM 653 O O . GLY A 1 84 ? 0.126 -8.25 3.406 1 98.06 84 GLY A O 1
ATOM 654 N N . LEU A 1 85 ? 0.424 -7.871 1.222 1 98.75 85 LEU A N 1
ATOM 655 C CA . LEU A 1 85 ? 1.133 -6.613 1.438 1 98.75 85 LEU A CA 1
ATOM 656 C C . LEU A 1 85 ? 0.241 -5.605 2.152 1 98.75 85 LEU A C 1
ATOM 658 O O . LEU A 1 85 ? 0.647 -5.008 3.154 1 98.75 85 LEU A O 1
ATOM 662 N N . VAL A 1 86 ? -0.976 -5.465 1.654 1 98.81 86 VAL A N 1
ATOM 663 C CA . VAL A 1 86 ? -1.896 -4.48 2.213 1 98.81 86 VAL A CA 1
ATOM 664 C C . VAL A 1 86 ? -2.273 -4.875 3.639 1 98.81 86 VAL A C 1
ATOM 666 O O . VAL A 1 86 ? -2.316 -4.027 4.535 1 98.81 86 VAL A O 1
ATOM 669 N N . ARG A 1 87 ? -2.479 -6.125 3.846 1 98.38 87 ARG A N 1
ATOM 670 C CA . ARG A 1 87 ? -2.781 -6.605 5.191 1 98.38 87 ARG A CA 1
ATOM 671 C C . ARG A 1 87 ? -1.647 -6.277 6.156 1 98.38 87 ARG A C 1
ATOM 673 O O . ARG A 1 87 ? -1.889 -5.785 7.262 1 98.38 87 ARG A O 1
ATOM 680 N N . ASP A 1 88 ? -0.46 -6.559 5.801 1 98.38 88 ASP A N 1
ATOM 681 C CA . ASP A 1 88 ? 0.685 -6.27 6.66 1 98.38 88 ASP A CA 1
ATOM 682 C C . ASP A 1 88 ? 0.8 -4.77 6.938 1 98.38 88 ASP A C 1
ATOM 684 O O . ASP A 1 88 ? 1.135 -4.363 8.055 1 98.38 88 ASP A O 1
ATOM 688 N N . GLY A 1 89 ? 0.566 -3.957 5.883 1 98.62 89 GLY A N 1
ATOM 689 C CA . GLY A 1 89 ? 0.546 -2.518 6.082 1 98.62 89 GLY A CA 1
ATOM 690 C C . GLY A 1 89 ? -0.513 -2.064 7.07 1 98.62 89 GLY A C 1
ATOM 691 O O . GLY A 1 89 ? -0.242 -1.236 7.941 1 98.62 89 GLY A O 1
ATOM 692 N N . LEU A 1 90 ? -1.686 -2.609 6.922 1 98.56 90 LEU A N 1
ATOM 693 C CA . LEU A 1 90 ? -2.785 -2.268 7.816 1 98.56 90 LEU A CA 1
ATOM 694 C C . LEU A 1 90 ? -2.496 -2.734 9.242 1 98.56 90 LEU A C 1
ATOM 696 O O . LEU A 1 90 ? -2.816 -2.037 10.203 1 98.56 90 LEU A O 1
ATOM 700 N N . GLU A 1 91 ? -1.918 -3.867 9.375 1 98.06 91 GLU A N 1
ATOM 701 C CA . GLU A 1 91 ? -1.54 -4.371 10.688 1 98.06 91 GLU A CA 1
ATOM 702 C C . GLU A 1 91 ? -0.514 -3.459 11.352 1 98.06 91 GLU A C 1
ATOM 704 O O . GLU A 1 91 ? -0.587 -3.209 12.562 1 98.06 91 GLU A O 1
ATOM 709 N N . ASN A 1 92 ? 0.444 -3.057 10.609 1 97.62 92 ASN A N 1
ATOM 710 C CA . ASN A 1 92 ? 1.434 -2.119 11.133 1 97.62 92 ASN A CA 1
ATOM 711 C C . ASN A 1 92 ? 0.781 -0.834 11.633 1 97.62 92 ASN A C 1
ATOM 713 O O . ASN A 1 92 ? 1.125 -0.335 12.703 1 97.62 92 ASN A O 1
ATOM 717 N N . LEU A 1 93 ? -0.149 -0.289 10.836 1 97.31 93 LEU A N 1
ATOM 718 C CA . LEU A 1 93 ? -0.877 0.91 11.242 1 97.31 93 LEU A CA 1
ATOM 719 C C . LEU A 1 93 ? -1.705 0.647 12.492 1 97.31 93 LEU A C 1
ATOM 721 O O . LEU A 1 93 ? -1.789 1.502 13.37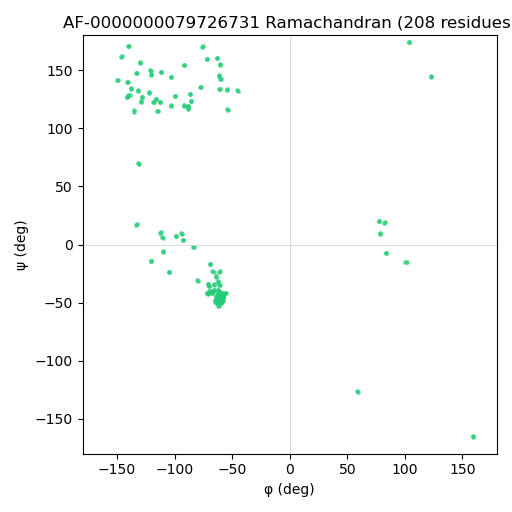5 1 97.31 93 LEU A O 1
ATOM 725 N N . ARG A 1 94 ? -2.344 -0.49 12.531 1 97.12 94 ARG A N 1
ATOM 726 C CA . ARG A 1 94 ? -3.123 -0.859 13.711 1 97.12 94 ARG A CA 1
ATOM 727 C C . ARG A 1 94 ? -2.25 -0.877 14.961 1 97.12 94 ARG A C 1
ATOM 729 O O . ARG A 1 94 ? -2.691 -0.475 16.031 1 97.12 94 ARG A O 1
ATOM 736 N N . GLU A 1 95 ? -1.072 -1.398 14.844 1 96.81 95 GLU A N 1
ATOM 737 C CA . GLU A 1 95 ? -0.141 -1.431 15.969 1 96.81 95 GLU A CA 1
ATOM 738 C C . GLU A 1 95 ? 0.195 -0.021 16.438 1 96.81 95 GLU A C 1
ATOM 740 O O . GLU A 1 95 ? 0.397 0.203 17.641 1 96.81 95 GLU A O 1
ATOM 745 N N . GLN A 1 96 ? 0.259 0.876 15.531 1 94 96 GLN A N 1
ATOM 746 C CA . GLN A 1 96 ? 0.591 2.258 15.859 1 94 96 GLN A CA 1
ATOM 747 C C . GLN A 1 96 ? -0.627 3.004 16.391 1 94 96 GLN A C 1
ATOM 749 O O . GLN A 1 96 ? -0.493 3.908 17.219 1 94 96 GLN A O 1
ATOM 754 N N . TYR A 1 97 ? -1.763 2.607 15.922 1 93.75 97 TYR A N 1
ATOM 755 C CA . TYR A 1 97 ? -3.016 3.25 16.297 1 93.75 97 TYR A CA 1
ATOM 756 C C . TYR A 1 97 ? -4.059 2.215 16.703 1 93.75 97 TYR A C 1
ATOM 758 O O . TYR A 1 97 ? -5.109 2.1 16.062 1 93.75 97 TYR A O 1
ATOM 766 N N . PRO A 1 98 ? -3.861 1.597 17.797 1 93 98 PRO A N 1
ATOM 767 C CA . PRO A 1 98 ? -4.672 0.427 18.141 1 93 98 PRO A CA 1
ATOM 768 C C . PRO A 1 98 ? -6.133 0.779 18.406 1 93 98 PRO A C 1
ATOM 770 O O . PRO A 1 98 ? -7.02 -0.057 18.203 1 93 98 PRO A O 1
ATOM 773 N N . SER A 1 99 ? -6.438 2.012 18.75 1 93.81 99 SER A N 1
ATOM 774 C CA . SER A 1 99 ? -7.812 2.369 19.078 1 93.81 99 SER A CA 1
ATOM 775 C C . SER A 1 99 ? -8.508 3.025 17.891 1 93.81 99 SER A C 1
ATOM 777 O O . SER A 1 99 ? -9.672 3.434 18 1 93.81 99 SER A O 1
ATOM 779 N N . GLU A 1 100 ? -7.836 3.033 16.75 1 95.25 100 GLU A N 1
ATOM 780 C CA . GLU A 1 100 ? -8.375 3.811 15.633 1 95.25 100 GLU A CA 1
ATOM 781 C C . GLU A 1 100 ? -8.656 2.922 14.43 1 95.25 100 GLU A C 1
ATOM 783 O O . GLU A 1 100 ? -9.32 3.348 13.477 1 95.25 100 GLU A O 1
ATOM 788 N N . ILE A 1 101 ? -8.133 1.696 14.414 1 95.88 101 ILE A N 1
ATOM 789 C CA . ILE A 1 101 ? -8.289 0.8 13.281 1 95.88 101 ILE A CA 1
ATOM 790 C C . ILE A 1 101 ? -8.742 -0.576 13.766 1 95.88 101 ILE A C 1
ATOM 792 O O . ILE A 1 101 ? -8.188 -1.111 14.727 1 95.88 101 ILE A O 1
ATOM 796 N N . GLU A 1 102 ? -9.688 -1.076 13.148 1 96.44 102 GLU A N 1
ATOM 797 C CA . GLU A 1 102 ? -10.141 -2.451 13.344 1 96.44 102 GLU A CA 1
ATOM 798 C C . GLU A 1 102 ? -10.023 -3.258 12.055 1 96.44 102 GLU A C 1
ATOM 800 O O . GLU A 1 102 ? -10.531 -2.844 11.008 1 96.44 102 GLU A O 1
ATOM 805 N N . LEU A 1 103 ? -9.336 -4.301 12.055 1 96.31 103 LEU A N 1
ATOM 806 C CA . LEU A 1 103 ? -9.195 -5.215 10.93 1 96.31 103 LEU A CA 1
ATOM 807 C C . LEU A 1 103 ? -10.047 -6.465 11.141 1 96.31 103 LEU A C 1
ATOM 809 O O . LEU A 1 103 ? -9.883 -7.172 12.133 1 96.31 103 LEU A O 1
ATOM 813 N N . ILE A 1 104 ? -10.953 -6.672 10.227 1 87 104 ILE A N 1
ATOM 814 C CA . ILE A 1 104 ? -11.875 -7.797 10.32 1 87 104 ILE A CA 1
ATOM 815 C C . ILE A 1 104 ? -11.578 -8.805 9.211 1 87 104 ILE A C 1
ATOM 817 O O . ILE A 1 104 ? -11.273 -8.414 8.078 1 87 104 ILE A O 1
ATOM 821 N N . GLY A 1 105 ? -11.82 -10.156 9.477 1 71.75 105 GLY A N 1
ATOM 822 C CA . GLY A 1 105 ? -11.719 -11.18 8.453 1 71.75 105 GLY A CA 1
ATOM 823 C C . GLY A 1 105 ? -10.297 -11.648 8.211 1 71.75 105 GLY A C 1
ATOM 824 O O . GLY A 1 105 ? -9.945 -12.055 7.102 1 71.75 105 GLY A O 1
ATOM 825 N N . GLU A 1 106 ? -9.406 -11.344 9.234 1 58.06 106 GLU A N 1
ATOM 826 C CA . GLU A 1 106 ? -8.047 -11.859 9.086 1 58.06 106 GLU A CA 1
ATOM 827 C C . GLU A 1 106 ? -8.031 -13.383 9.156 1 58.06 106 GLU A C 1
ATOM 829 O O . GLU A 1 106 ? -8.945 -14 9.719 1 58.06 106 GLU A O 1
ATOM 834 N N . MET B 1 1 ? 10.031 17.719 -2.016 1 93.62 1 MET B N 1
ATOM 835 C CA . MET B 1 1 ? 9.828 16.766 -3.109 1 93.62 1 MET B CA 1
ATOM 836 C C . MET B 1 1 ? 10.227 15.352 -2.686 1 93.62 1 MET B C 1
ATOM 838 O O . MET B 1 1 ? 11.281 15.156 -2.078 1 93.62 1 MET B O 1
ATOM 842 N N . ILE B 1 2 ? 9.438 14.453 -2.971 1 96.25 2 ILE B N 1
ATOM 843 C CA . ILE B 1 2 ? 9.734 13.055 -2.6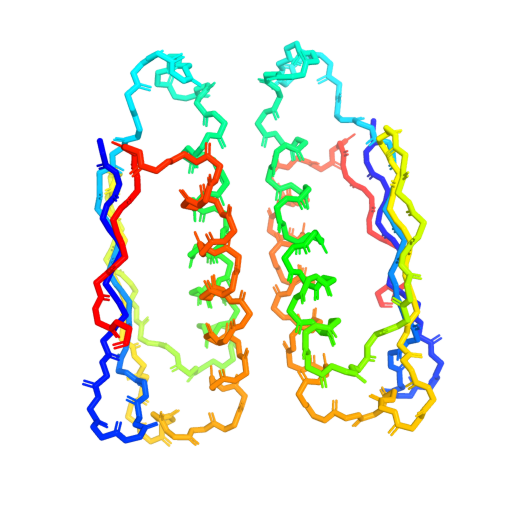82 1 96.25 2 ILE B CA 1
ATOM 844 C C . ILE B 1 2 ? 10.242 12.367 -3.945 1 96.25 2 ILE B C 1
ATOM 846 O O . ILE B 1 2 ? 9.633 12.492 -5.012 1 96.25 2 ILE B O 1
ATOM 850 N N . ARG B 1 3 ? 11.375 11.711 -3.869 1 97.25 3 ARG B N 1
ATOM 851 C CA . ARG B 1 3 ? 11.898 10.914 -4.969 1 97.25 3 ARG B CA 1
ATOM 852 C C . ARG B 1 3 ? 11.898 9.43 -4.617 1 97.25 3 ARG B C 1
ATOM 854 O O . ARG B 1 3 ? 12.422 9.031 -3.572 1 97.25 3 ARG B O 1
ATOM 861 N N . VAL B 1 4 ? 11.258 8.625 -5.383 1 98.56 4 VAL B N 1
ATOM 862 C CA . VAL B 1 4 ? 11.242 7.176 -5.195 1 98.56 4 VAL B CA 1
ATOM 863 C C . VAL B 1 4 ? 11.906 6.496 -6.391 1 98.56 4 VAL B C 1
ATOM 865 O O . VAL B 1 4 ? 11.508 6.715 -7.539 1 98.56 4 VAL B O 1
ATOM 868 N N . LYS B 1 5 ? 12.883 5.695 -6.121 1 98.25 5 LYS B N 1
ATOM 869 C CA . LYS B 1 5 ? 13.609 4.938 -7.141 1 98.25 5 LYS B CA 1
ATOM 870 C C . LYS B 1 5 ? 13.391 3.438 -6.969 1 98.25 5 LYS B C 1
ATOM 872 O O . LYS B 1 5 ? 13.75 2.867 -5.938 1 98.25 5 LYS B O 1
ATOM 877 N N . ILE B 1 6 ? 12.773 2.842 -7.891 1 97.75 6 ILE B N 1
ATOM 878 C CA . ILE B 1 6 ? 12.68 1.387 -7.922 1 97.75 6 ILE B CA 1
ATOM 879 C C . ILE B 1 6 ? 13.875 0.812 -8.672 1 97.75 6 ILE B C 1
ATOM 881 O O . ILE B 1 6 ? 14.055 1.077 -9.867 1 97.75 6 ILE B O 1
ATOM 885 N N . LEU B 1 7 ? 14.648 0.069 -7.969 1 96.88 7 LEU B N 1
ATOM 886 C CA . LEU B 1 7 ? 15.883 -0.491 -8.523 1 96.88 7 LEU B CA 1
ATOM 887 C C . LEU B 1 7 ? 15.602 -1.801 -9.25 1 96.88 7 LEU B C 1
ATOM 889 O O . LEU B 1 7 ? 15.078 -2.746 -8.656 1 96.88 7 LEU B O 1
ATOM 893 N N . ARG B 1 8 ? 16 -1.793 -10.5 1 96.12 8 ARG B N 1
ATOM 894 C CA . ARG B 1 8 ? 15.766 -2.979 -11.32 1 96.12 8 ARG B CA 1
ATOM 895 C C . ARG B 1 8 ? 17.031 -3.359 -12.094 1 96.12 8 ARG B C 1
ATOM 897 O O . ARG B 1 8 ? 17.859 -2.506 -12.391 1 96.12 8 ARG B O 1
ATOM 904 N N . LYS B 1 9 ? 17.156 -4.578 -12.281 1 93.5 9 LYS B N 1
ATOM 905 C CA . LYS B 1 9 ? 18.141 -5.16 -13.18 1 93.5 9 LYS B CA 1
ATOM 906 C C . LYS B 1 9 ? 17.531 -6.254 -14.047 1 93.5 9 LYS B C 1
ATOM 908 O O . LYS B 1 9 ? 17.078 -7.277 -13.531 1 93.5 9 LYS B O 1
ATOM 913 N N . GLY B 1 10 ? 17.484 -5.977 -15.414 1 92.88 10 GLY B N 1
ATOM 914 C CA . GLY B 1 10 ? 16.719 -6.891 -16.234 1 92.88 10 GLY B CA 1
ATOM 915 C C . GLY B 1 10 ? 15.25 -6.98 -15.828 1 92.88 10 GLY B C 1
ATOM 916 O O . GLY B 1 10 ? 14.57 -5.961 -15.727 1 92.88 10 GLY B O 1
ATOM 917 N N . GLU B 1 11 ? 14.828 -8.188 -15.602 1 91.75 11 GLU B N 1
ATOM 918 C CA . GLU B 1 11 ? 13.438 -8.391 -15.211 1 91.75 11 GLU B CA 1
ATOM 919 C C . GLU B 1 11 ? 13.281 -8.406 -13.695 1 91.75 11 GLU B C 1
ATOM 921 O O . GLU B 1 11 ? 12.172 -8.555 -13.18 1 91.75 11 GLU B O 1
ATOM 926 N N . GLY B 1 12 ? 14.375 -8.164 -13.062 1 96.31 12 GLY B N 1
ATOM 927 C CA . GLY B 1 12 ? 14.367 -8.367 -11.617 1 96.31 12 GLY B CA 1
ATOM 928 C C . GLY B 1 12 ? 14.273 -7.07 -10.836 1 96.31 12 GLY B C 1
ATOM 929 O O . GLY B 1 12 ? 14.828 -6.051 -11.25 1 96.31 12 GLY B O 1
ATOM 930 N N . PHE B 1 13 ? 13.57 -7.133 -9.758 1 97.88 13 PHE B N 1
ATOM 931 C CA . PHE B 1 13 ? 13.555 -6.035 -8.805 1 97.88 13 PHE B CA 1
ATOM 932 C C . PHE B 1 13 ? 14.703 -6.164 -7.812 1 97.88 13 PHE B C 1
ATOM 934 O O . PHE B 1 13 ? 14.867 -7.207 -7.176 1 97.88 13 PHE B O 1
ATOM 941 N N . GLN B 1 14 ? 15.453 -5.113 -7.637 1 98.06 14 GLN B N 1
ATOM 942 C CA . GLN B 1 14 ? 16.625 -5.164 -6.773 1 98.06 14 GLN B CA 1
ATOM 943 C C . GLN B 1 14 ? 16.359 -4.457 -5.445 1 98.06 14 GLN B C 1
ATOM 945 O O . GLN B 1 14 ? 17.094 -4.652 -4.477 1 98.06 14 GLN B O 1
ATOM 950 N N . GLY B 1 15 ? 15.453 -3.564 -5.398 1 98.38 15 GLY B N 1
ATOM 951 C CA . GLY B 1 15 ? 15.148 -2.82 -4.188 1 98.38 15 GLY B CA 1
ATOM 952 C C . GLY B 1 15 ? 14.422 -1.516 -4.457 1 98.38 15 GLY B C 1
ATOM 953 O O . GLY B 1 15 ? 13.852 -1.327 -5.531 1 98.38 15 GLY B O 1
ATOM 954 N N . LEU B 1 16 ? 14.375 -0.664 -3.475 1 98.69 16 LEU B N 1
ATOM 955 C CA . LEU B 1 16 ? 13.703 0.625 -3.547 1 98.69 16 LEU B CA 1
ATOM 956 C C . LEU B 1 16 ? 14.391 1.653 -2.654 1 98.69 16 LEU B C 1
ATOM 958 O O . LEU B 1 16 ? 14.852 1.32 -1.563 1 98.69 16 LEU B O 1
ATOM 962 N N . GLU B 1 17 ? 14.438 2.842 -3.16 1 98.56 17 GLU B N 1
ATOM 963 C CA . GLU B 1 17 ? 14.945 3.984 -2.408 1 98.56 17 GLU B CA 1
ATOM 964 C C . GLU B 1 17 ? 13.961 5.145 -2.43 1 98.56 17 GLU B C 1
ATOM 966 O O . GLU B 1 17 ? 13.453 5.516 -3.49 1 98.56 17 GLU B O 1
ATOM 971 N N . SER B 1 18 ? 13.625 5.633 -1.344 1 98.25 18 SER B N 1
ATOM 972 C CA . SER B 1 18 ? 12.75 6.793 -1.201 1 98.25 18 SER B CA 1
ATOM 973 C C . SER B 1 18 ? 13.43 7.906 -0.415 1 98.25 18 SER B C 1
ATOM 975 O O . SER B 1 18 ? 14.008 7.66 0.647 1 98.25 18 SER B O 1
ATOM 977 N N . VAL B 1 19 ? 13.398 9.148 -0.957 1 96.94 19 VAL B N 1
ATOM 978 C CA . VAL B 1 19 ? 14.086 10.258 -0.297 1 96.94 19 VAL B CA 1
ATOM 979 C C . VAL B 1 19 ? 13.234 11.523 -0.391 1 96.94 19 VAL B C 1
ATOM 981 O O . VAL B 1 19 ? 12.625 11.789 -1.428 1 96.94 19 VAL B O 1
ATOM 984 N N . GLY B 1 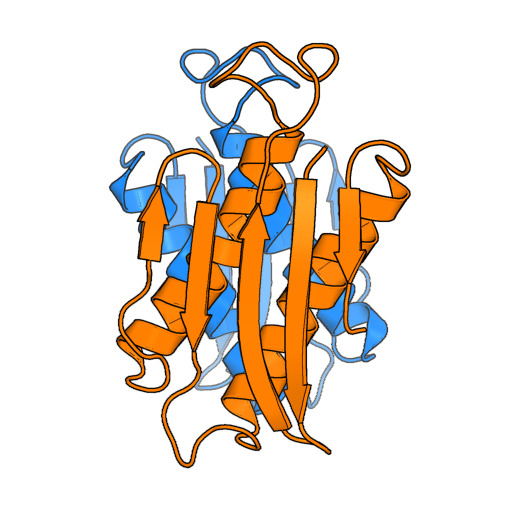20 ? 13.25 12.234 0.747 1 94.81 20 GLY B N 1
ATOM 985 C CA . GLY B 1 20 ? 12.664 13.562 0.726 1 94.81 20 GLY B CA 1
ATOM 986 C C . GLY B 1 20 ? 11.289 13.617 1.371 1 94.81 20 GLY B C 1
ATOM 987 O O . GLY B 1 20 ? 10.82 12.617 1.93 1 94.81 20 GLY B O 1
ATOM 988 N N . HIS B 1 21 ? 10.844 14.828 1.453 1 91.31 21 HIS B N 1
ATOM 989 C CA . HIS B 1 21 ? 9.508 15.109 1.963 1 91.31 21 HIS B CA 1
ATOM 990 C C . HIS B 1 21 ? 8.742 16.031 1.019 1 91.31 21 HIS B C 1
ATOM 992 O O . HIS B 1 21 ? 9.352 16.734 0.204 1 91.31 21 HIS B O 1
ATOM 998 N N . ALA B 1 22 ? 7.418 15.953 1.127 1 88.75 22 ALA B N 1
ATOM 999 C CA . ALA B 1 22 ? 6.609 16.906 0.374 1 88.75 22 ALA B CA 1
ATOM 1000 C C . ALA B 1 22 ? 6.711 18.297 0.975 1 88.75 22 ALA B C 1
ATOM 1002 O O . ALA B 1 22 ? 7.156 18.469 2.113 1 88.75 22 ALA B O 1
ATOM 1003 N N . SER B 1 23 ? 6.383 19.25 0.186 1 84 23 SER B N 1
ATOM 1004 C CA . SER B 1 23 ? 6.434 20.641 0.637 1 84 23 SER B CA 1
ATOM 1005 C C . SER B 1 23 ? 5.449 20.891 1.773 1 84 23 SER B C 1
ATOM 1007 O O . SER B 1 23 ? 4.465 20.156 1.922 1 84 23 SER B O 1
ATOM 1009 N N . THR B 1 24 ? 5.688 21.984 2.533 1 76.5 24 THR B N 1
ATOM 1010 C CA . THR B 1 24 ? 4.848 22.328 3.674 1 76.5 24 THR B CA 1
ATOM 1011 C C . THR B 1 24 ? 3.467 22.781 3.207 1 76.5 24 THR B C 1
ATOM 1013 O O . THR B 1 24 ? 2.527 22.844 4.004 1 76.5 24 THR B O 1
ATOM 1016 N N . ARG B 1 25 ? 3.387 23.109 1.954 1 75.12 25 ARG B N 1
ATOM 1017 C CA . ARG B 1 25 ? 2.08 23.453 1.402 1 75.12 25 ARG B CA 1
ATOM 1018 C C . ARG B 1 25 ? 1.111 22.281 1.512 1 75.12 25 ARG B C 1
ATOM 1020 O O . ARG B 1 25 ? -0.104 22.484 1.567 1 75.12 25 ARG B O 1
ATOM 1027 N N . GLN B 1 26 ? 1.612 21.188 1.604 1 71.56 26 GLN B N 1
ATOM 1028 C CA . GLN B 1 26 ? 0.812 19.969 1.698 1 71.56 26 GLN B CA 1
ATOM 1029 C C . GLN B 1 26 ? 0.594 19.562 3.154 1 71.56 26 GLN B C 1
ATOM 1031 O O . GLN B 1 26 ? -0.027 18.531 3.432 1 71.56 26 GLN B O 1
ATOM 1036 N N . GLY B 1 27 ? 0.973 20.453 4.027 1 69.75 27 GLY B N 1
ATOM 1037 C CA . GLY B 1 27 ? 0.941 20.172 5.453 1 69.75 27 GLY B CA 1
ATOM 1038 C C . GLY B 1 27 ? 2.295 20.328 6.121 1 69.75 27 GLY B C 1
ATOM 1039 O O . GLY B 1 27 ? 3.332 20.141 5.48 1 69.75 27 GLY B O 1
ATOM 1040 N N . ALA B 1 28 ? 2.15 20.828 7.359 1 66.38 28 ALA B N 1
ATOM 1041 C CA . ALA B 1 28 ? 3.396 20.922 8.117 1 66.38 28 ALA B CA 1
ATOM 1042 C C . ALA B 1 28 ? 4.023 19.547 8.297 1 66.38 28 ALA B C 1
ATOM 1044 O O . ALA B 1 28 ? 3.373 18.516 8.07 1 66.38 28 ALA B O 1
ATOM 1045 N N . LYS B 1 29 ? 5.363 19.562 8.477 1 58.59 29 LYS B N 1
ATOM 1046 C CA . LYS B 1 29 ? 6.055 18.312 8.805 1 58.59 29 LYS B CA 1
ATOM 1047 C C . LYS B 1 29 ? 5.301 17.531 9.875 1 58.59 29 LYS B C 1
ATOM 1049 O O . LYS B 1 29 ? 4.895 18.094 10.898 1 58.59 29 LYS B O 1
ATOM 1054 N N . GLY B 1 30 ? 5.102 16.203 9.641 1 62.09 30 GLY B N 1
ATOM 1055 C CA . GLY B 1 30 ? 4.352 15.367 10.57 1 62.09 30 GLY B CA 1
ATOM 1056 C C . GLY B 1 30 ? 2.85 15.445 10.359 1 62.09 30 GLY B C 1
ATOM 1057 O O . GLY B 1 30 ? 2.088 14.742 11.031 1 62.09 30 GLY B O 1
ATOM 1058 N N . SER B 1 31 ? 2.525 16.328 9.523 1 74.25 31 SER B N 1
ATOM 1059 C CA . SER B 1 31 ? 1.106 16.484 9.211 1 74.25 31 SER B CA 1
ATOM 1060 C C . SER B 1 31 ? 0.87 16.547 7.707 1 74.25 31 SER B C 1
ATOM 1062 O O . SER B 1 31 ? -0.169 17.031 7.258 1 74.25 31 SER B O 1
ATOM 1064 N N . ASN B 1 32 ? 1.809 16.125 6.988 1 85.75 32 ASN B N 1
ATOM 1065 C CA . ASN B 1 32 ? 1.739 16.141 5.531 1 85.75 32 ASN B CA 1
ATOM 1066 C C . ASN B 1 32 ? 1.108 14.859 4.984 1 85.75 32 ASN B C 1
ATOM 1068 O O . ASN B 1 32 ? 1.674 13.773 5.125 1 85.75 32 ASN B O 1
ATOM 1072 N N . LEU B 1 33 ? 0.031 14.961 4.312 1 90.56 33 LEU B N 1
ATOM 1073 C CA . LEU B 1 33 ? -0.749 13.805 3.879 1 90.56 33 LEU B CA 1
ATOM 1074 C C . LEU B 1 33 ? -0.016 13.031 2.791 1 90.56 33 LEU B C 1
ATOM 1076 O O . LEU B 1 33 ? -0.082 11.797 2.748 1 90.56 33 LEU B O 1
ATOM 1080 N N . LEU B 1 34 ? 0.683 13.758 1.95 1 94.12 34 LEU B N 1
ATOM 1081 C CA . LEU B 1 34 ? 1.402 13.102 0.864 1 94.12 34 LEU B CA 1
ATOM 1082 C C . LEU B 1 34 ? 2.594 12.312 1.398 1 94.12 34 LEU B C 1
ATOM 1084 O O . LEU B 1 34 ? 2.848 11.188 0.959 1 94.12 34 LEU B O 1
ATOM 1088 N N . CYS B 1 35 ? 3.344 12.875 2.342 1 93.94 35 CYS B N 1
ATOM 1089 C CA . CYS B 1 35 ? 4.438 12.141 2.965 1 93.94 35 CYS B CA 1
ATOM 1090 C C . CYS B 1 35 ? 3.93 10.875 3.648 1 93.94 35 CYS B C 1
ATOM 1092 O O . CYS B 1 35 ? 4.551 9.82 3.545 1 93.94 35 CYS B O 1
ATOM 1094 N N . ALA B 1 36 ? 2.822 11.055 4.355 1 93.25 36 ALA B N 1
ATOM 1095 C CA . ALA B 1 36 ? 2.238 9.898 5.035 1 93.25 36 ALA B CA 1
ATOM 1096 C C . ALA B 1 36 ? 1.832 8.82 4.031 1 93.25 36 ALA B C 1
ATOM 1098 O O . ALA B 1 36 ? 2.061 7.633 4.266 1 93.25 36 ALA B O 1
ATOM 1099 N N . ALA B 1 37 ? 1.229 9.227 2.916 1 96.38 37 ALA B N 1
ATOM 1100 C CA . ALA B 1 37 ? 0.768 8.305 1.885 1 96.38 37 ALA B CA 1
ATOM 1101 C C . ALA B 1 37 ? 1.941 7.566 1.244 1 96.38 37 ALA B C 1
ATOM 1103 O O . ALA B 1 37 ? 1.947 6.336 1.176 1 96.38 37 ALA B O 1
ATOM 1104 N N . VAL B 1 38 ? 2.971 8.289 0.829 1 97.56 38 VAL B N 1
ATOM 1105 C CA . VAL B 1 38 ? 4.137 7.688 0.19 1 97.56 38 VAL B CA 1
ATOM 1106 C C . VAL B 1 38 ? 4.855 6.777 1.182 1 97.56 38 VAL B C 1
ATOM 1108 O O . VAL B 1 38 ? 5.195 5.637 0.853 1 97.56 38 VAL B O 1
ATOM 1111 N N . GLY B 1 39 ? 5.074 7.301 2.383 1 96.75 39 GLY B N 1
ATOM 1112 C CA . GLY B 1 39 ? 5.723 6.5 3.408 1 96.75 39 GLY B CA 1
ATOM 1113 C C . GLY B 1 39 ? 5.012 5.188 3.678 1 96.75 39 GLY B C 1
ATOM 1114 O O . GLY B 1 39 ? 5.652 4.148 3.855 1 96.75 39 GLY B O 1
ATOM 1115 N N . THR B 1 40 ? 3.697 5.242 3.725 1 98 40 THR B N 1
ATOM 1116 C CA . THR B 1 40 ? 2.891 4.062 4.004 1 98 40 THR B CA 1
ATOM 1117 C C . THR B 1 40 ? 3.113 2.992 2.938 1 98 40 THR B C 1
ATOM 1119 O O . THR B 1 40 ? 3.299 1.816 3.262 1 98 40 THR B O 1
ATOM 1122 N N . LEU B 1 41 ? 3.098 3.363 1.676 1 98.81 41 LEU B N 1
ATOM 1123 C CA . LEU B 1 41 ? 3.301 2.412 0.586 1 98.81 41 LEU B CA 1
ATOM 1124 C C . LEU B 1 41 ? 4.691 1.794 0.657 1 98.81 41 LEU B C 1
ATOM 1126 O O . LEU B 1 41 ? 4.832 0.569 0.641 1 98.81 41 LEU B O 1
ATOM 1130 N N . VAL B 1 42 ? 5.715 2.615 0.78 1 98.69 42 VAL B N 1
ATOM 1131 C CA . VAL B 1 42 ? 7.094 2.146 0.695 1 98.69 42 VAL B CA 1
ATOM 1132 C C . VAL B 1 42 ? 7.445 1.345 1.946 1 98.69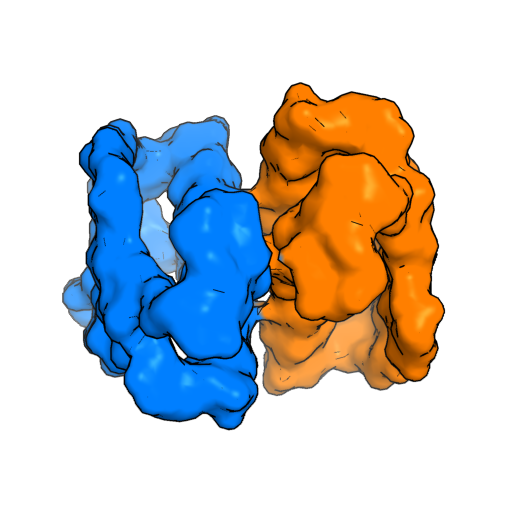 42 VAL B C 1
ATOM 1134 O O . VAL B 1 42 ? 8.102 0.304 1.86 1 98.69 42 VAL B O 1
ATOM 1137 N N . GLN B 1 43 ? 7.012 1.846 3.064 1 98.38 43 GLN B N 1
ATOM 1138 C CA . GLN B 1 43 ? 7.297 1.145 4.312 1 98.38 43 GLN B CA 1
ATOM 1139 C C . GLN B 1 43 ? 6.559 -0.19 4.375 1 98.38 43 GLN B C 1
ATOM 1141 O O . GLN B 1 43 ? 7.098 -1.183 4.863 1 98.38 43 GLN B O 1
ATOM 1146 N N . SER B 1 44 ? 5.289 -0.244 3.947 1 98.88 44 SER B N 1
ATOM 1147 C CA . SER B 1 44 ? 4.543 -1.499 3.939 1 98.88 44 SER B CA 1
ATOM 1148 C C . SER B 1 44 ? 5.199 -2.527 3.025 1 98.88 44 SER B C 1
ATOM 1150 O O . SER B 1 44 ? 5.246 -3.715 3.35 1 98.88 44 SER B O 1
ATOM 1152 N N . LEU B 1 45 ? 5.68 -2.043 1.849 1 98.94 45 LEU B N 1
ATOM 1153 C CA . LEU B 1 45 ? 6.395 -2.934 0.941 1 98.94 45 LEU B CA 1
ATOM 1154 C C . LEU B 1 45 ? 7.605 -3.553 1.632 1 98.94 45 LEU B C 1
ATOM 1156 O O . LEU B 1 45 ? 7.77 -4.773 1.628 1 98.94 45 LEU B O 1
ATOM 1160 N N . TYR B 1 46 ? 8.367 -2.709 2.279 1 98.94 46 TYR B N 1
ATOM 1161 C CA . TYR B 1 46 ? 9.57 -3.191 2.955 1 98.94 46 TYR B CA 1
ATOM 1162 C C . TYR B 1 46 ? 9.211 -4.188 4.051 1 98.94 46 TYR B C 1
ATOM 1164 O O . TYR B 1 46 ? 9.742 -5.301 4.086 1 98.94 46 TYR B O 1
ATOM 1172 N N . LEU B 1 47 ? 8.32 -3.777 4.922 1 98.62 47 LEU B N 1
ATOM 1173 C CA . LEU B 1 47 ? 7.957 -4.617 6.059 1 98.62 47 LEU B CA 1
ATOM 1174 C C . LEU B 1 47 ? 7.438 -5.973 5.59 1 98.62 47 LEU B C 1
ATOM 1176 O O . LEU B 1 47 ? 7.81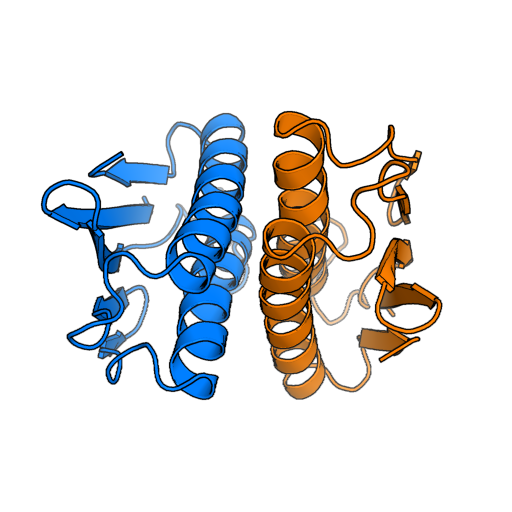2 -7.008 6.137 1 98.62 47 LEU B O 1
ATOM 1180 N N . HIS B 1 48 ? 6.574 -5.961 4.609 1 98.88 48 HIS B N 1
ATOM 1181 C CA . HIS B 1 48 ? 5.98 -7.18 4.078 1 98.88 48 HIS B CA 1
ATOM 1182 C C . HIS B 1 48 ? 7.047 -8.125 3.531 1 98.88 48 HIS B C 1
ATOM 1184 O O . HIS B 1 48 ? 7.09 -9.297 3.898 1 98.88 48 HIS B O 1
ATOM 1190 N N . LEU B 1 49 ? 7.934 -7.621 2.695 1 98.88 49 LEU B N 1
ATOM 1191 C CA . LEU B 1 49 ? 8.961 -8.453 2.064 1 98.88 49 LEU B CA 1
ATOM 1192 C C . LEU B 1 49 ? 10.008 -8.883 3.082 1 98.88 49 LEU B C 1
ATOM 1194 O O . LEU B 1 49 ? 10.555 -9.984 2.986 1 98.88 49 LEU B O 1
ATOM 1198 N N . TRP B 1 50 ? 10.266 -8 4.027 1 98.75 50 TRP B N 1
ATOM 1199 C CA . TRP B 1 50 ? 11.188 -8.352 5.102 1 98.75 50 TRP B CA 1
ATOM 1200 C C . TRP B 1 50 ? 10.648 -9.5 5.938 1 98.75 50 TRP B C 1
ATOM 1202 O O . TRP B 1 50 ? 11.367 -10.461 6.227 1 98.75 50 TRP B O 1
ATOM 1212 N N . ARG B 1 51 ? 9.414 -9.477 6.293 1 98.25 51 ARG B N 1
ATOM 1213 C CA . ARG B 1 51 ? 8.773 -10.523 7.078 1 98.25 51 ARG B CA 1
ATOM 1214 C C . ARG B 1 51 ? 8.789 -11.852 6.328 1 98.25 51 ARG B C 1
ATOM 1216 O O . ARG B 1 51 ? 8.898 -12.914 6.945 1 98.25 51 ARG B O 1
ATOM 1223 N N . GLU B 1 52 ? 8.727 -11.742 5.059 1 98.19 52 GLU B N 1
ATOM 1224 C CA . GLU B 1 52 ? 8.719 -12.938 4.223 1 98.19 52 GLU B CA 1
ATOM 1225 C C . GLU B 1 52 ? 10.141 -13.438 3.967 1 98.19 52 GLU B C 1
ATOM 1227 O O . GLU B 1 52 ? 10.344 -14.398 3.221 1 98.19 52 GLU B O 1
ATOM 1232 N N . GLY B 1 53 ? 11.086 -12.734 4.477 1 98.44 53 GLY B N 1
ATOM 1233 C CA . GLY B 1 53 ? 12.477 -13.117 4.297 1 98.44 53 GLY B CA 1
ATOM 1234 C C . GLY B 1 53 ? 13.023 -12.766 2.924 1 98.44 53 GLY B C 1
ATOM 1235 O O . GLY B 1 53 ? 14.008 -13.344 2.471 1 98.44 53 GLY B O 1
ATOM 1236 N N . LYS B 1 54 ? 12.422 -11.867 2.23 1 98.81 54 LYS B N 1
ATOM 1237 C CA . LYS B 1 54 ? 12.766 -11.609 0.835 1 98.81 54 LYS B CA 1
ATOM 1238 C C . LYS B 1 54 ? 13.461 -10.258 0.684 1 98.81 54 LYS B C 1
ATOM 1240 O O . LYS B 1 54 ? 13.93 -9.914 -0.404 1 98.81 54 LYS B O 1
ATOM 1245 N N . ALA B 1 55 ? 13.562 -9.469 1.726 1 98.81 55 ALA B N 1
ATOM 1246 C CA . ALA B 1 55 ? 14.258 -8.188 1.716 1 98.81 55 ALA B CA 1
ATOM 1247 C C . ALA B 1 55 ? 15.391 -8.172 2.738 1 98.81 55 ALA B C 1
ATOM 1249 O O . ALA B 1 55 ? 15.281 -8.781 3.805 1 98.81 55 ALA B O 1
ATOM 1250 N N . GLU B 1 56 ? 16.422 -7.5 2.412 1 98.69 56 GLU B N 1
ATOM 1251 C CA . GLU B 1 56 ? 17.5 -7.223 3.365 1 98.69 56 GLU B CA 1
ATOM 1252 C C . GLU B 1 56 ? 17.094 -6.133 4.352 1 98.69 56 GLU B C 1
ATOM 1254 O O . GLU B 1 56 ? 16.031 -5.512 4.199 1 98.69 56 GLU B O 1
ATOM 1259 N N . SER B 1 57 ? 17.938 -5.961 5.371 1 98 57 SER B N 1
ATOM 1260 C CA . SER B 1 57 ? 17.672 -4.867 6.301 1 98 57 SER B CA 1
ATOM 1261 C C . SER B 1 57 ? 17.688 -3.521 5.586 1 98 57 SER B C 1
ATOM 1263 O O . SER B 1 57 ? 18.516 -3.287 4.703 1 98 57 SER B O 1
ATOM 1265 N N . ALA B 1 58 ? 16.812 -2.721 6.023 1 98.44 58 ALA B N 1
ATOM 1266 C CA . ALA B 1 58 ? 16.688 -1.416 5.379 1 98.44 58 ALA B CA 1
ATOM 1267 C C . ALA B 1 58 ? 17.547 -0.373 6.082 1 98.44 58 ALA B C 1
ATOM 1269 O O . ALA B 1 58 ? 17.891 -0.527 7.254 1 98.44 58 ALA B O 1
ATOM 1270 N N . GLU B 1 59 ? 17.938 0.649 5.332 1 98.25 59 GLU B N 1
ATOM 1271 C CA . GLU B 1 59 ? 18.406 1.916 5.887 1 98.25 59 GLU B CA 1
ATOM 1272 C C . GLU B 1 59 ? 17.266 2.91 6.03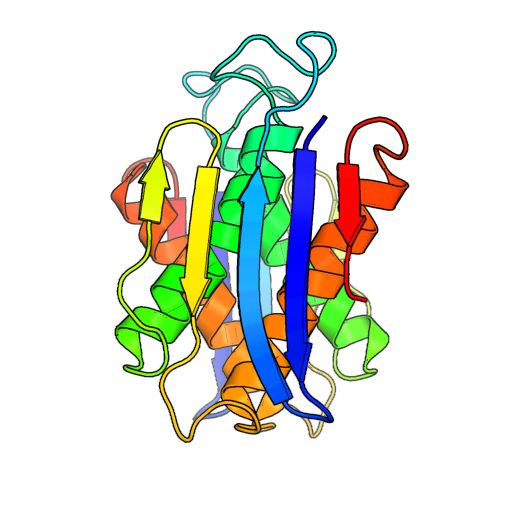5 1 98.25 59 GLU B C 1
ATOM 1274 O O . GLU B 1 59 ? 16.609 3.27 5.055 1 98.25 59 GLU B O 1
ATOM 1279 N N . ILE B 1 60 ? 17.016 3.336 7.242 1 96.25 60 ILE B N 1
ATOM 1280 C CA . ILE B 1 60 ? 15.891 4.234 7.488 1 96.25 60 ILE B CA 1
ATOM 1281 C C . ILE B 1 60 ? 16.359 5.449 8.281 1 96.25 60 ILE B C 1
ATOM 1283 O O . ILE B 1 60 ? 17.016 5.305 9.32 1 96.25 60 ILE B O 1
ATOM 1287 N N . ARG B 1 61 ? 16.156 6.59 7.762 1 94.75 61 ARG B N 1
ATOM 1288 C CA . ARG B 1 61 ? 16.328 7.883 8.414 1 94.75 61 ARG B CA 1
ATOM 1289 C C . ARG B 1 61 ? 15.203 8.844 8.039 1 94.75 61 ARG B C 1
ATOM 1291 O O . ARG B 1 61 ? 14.312 8.492 7.266 1 94.75 61 ARG B O 1
ATOM 1298 N N . ASP B 1 62 ? 15.141 9.922 8.664 1 90.75 62 ASP B N 1
ATOM 1299 C CA . ASP B 1 62 ? 14.086 10.875 8.344 1 90.75 62 ASP B CA 1
ATOM 1300 C C . ASP B 1 62 ? 14.078 11.211 6.855 1 90.75 62 ASP B C 1
ATOM 1302 O O . ASP B 1 62 ? 15.07 11.711 6.32 1 90.75 62 ASP B O 1
ATOM 1306 N N . GLY B 1 63 ? 12.992 10.828 6.312 1 92.12 63 GLY B N 1
ATOM 1307 C CA . GLY B 1 63 ? 12.828 11.188 4.914 1 92.12 63 GLY B CA 1
ATOM 1308 C C . GLY B 1 63 ? 13.602 10.289 3.969 1 92.12 63 GLY B C 1
ATOM 1309 O O . GLY B 1 63 ? 13.797 10.633 2.799 1 92.12 63 GLY B O 1
ATOM 1310 N N . PHE B 1 64 ? 14.141 9.203 4.578 1 97.31 64 PHE B N 1
ATOM 1311 C CA . PHE B 1 64 ? 14.961 8.312 3.764 1 97.31 64 PHE B CA 1
ATOM 1312 C C . PHE B 1 64 ? 14.68 6.855 4.098 1 97.31 64 PHE B C 1
ATOM 1314 O O . PHE B 1 64 ? 14.633 6.477 5.27 1 97.31 64 PHE B O 1
ATOM 1321 N N . LEU B 1 65 ? 14.406 6.039 3.133 1 98.44 65 LEU B N 1
ATOM 1322 C CA . LEU B 1 65 ? 14.273 4.59 3.252 1 98.44 65 LEU B CA 1
ATOM 1323 C C . LEU B 1 65 ? 14.867 3.887 2.039 1 98.44 65 LEU B C 1
ATOM 1325 O O . LEU B 1 65 ? 14.586 4.262 0.897 1 98.44 65 LEU B O 1
ATOM 1329 N N . LYS B 1 66 ? 15.742 2.965 2.27 1 98.69 66 LYS B N 1
ATOM 1330 C CA . LYS B 1 66 ? 16.328 2.15 1.212 1 98.69 66 LYS B CA 1
ATOM 1331 C C . LYS B 1 66 ? 16.422 0.687 1.634 1 98.69 66 LYS B C 1
ATOM 1333 O O . LYS B 1 66 ? 16.812 0.384 2.764 1 98.69 66 LYS B O 1
ATOM 1338 N N . PHE B 1 67 ? 16.062 -0.156 0.806 1 98.75 67 PHE B N 1
ATOM 1339 C CA . PHE B 1 67 ? 16.25 -1.579 1.056 1 98.75 67 PHE B CA 1
ATOM 1340 C C . PHE B 1 67 ? 16.531 -2.324 -0.243 1 98.75 67 PHE B C 1
ATOM 1342 O O . PHE B 1 67 ? 16.312 -1.793 -1.332 1 98.75 67 PHE B O 1
ATOM 1349 N N . GLU B 1 68 ? 17.078 -3.518 -0.145 1 98.75 68 GLU B N 1
ATOM 1350 C CA . GLU B 1 68 ? 17.375 -4.387 -1.277 1 98.75 68 GLU B CA 1
ATOM 1351 C C . GLU B 1 68 ? 16.641 -5.723 -1.153 1 98.75 68 GLU B C 1
ATOM 1353 O O . GLU B 1 68 ? 16.406 -6.203 -0.044 1 98.75 68 GLU B O 1
ATOM 1358 N N . ILE B 1 69 ? 16.359 -6.215 -2.336 1 98.81 69 ILE B N 1
ATOM 1359 C CA . ILE B 1 69 ? 15.805 -7.559 -2.381 1 98.81 69 ILE B CA 1
ATOM 1360 C C . ILE B 1 69 ? 16.906 -8.594 -2.164 1 98.81 69 ILE B C 1
ATOM 1362 O O . ILE B 1 69 ? 18.016 -8.453 -2.705 1 98.81 69 ILE B O 1
ATOM 1366 N N . ARG B 1 70 ? 16.578 -9.562 -1.317 1 98.75 70 ARG B N 1
ATOM 1367 C CA . ARG B 1 70 ? 17.531 -10.625 -1.062 1 98.75 70 ARG B CA 1
ATOM 1368 C C . ARG B 1 70 ? 17.859 -11.398 -2.338 1 98.75 70 ARG B C 1
ATOM 1370 O O . ARG B 1 70 ? 16.969 -11.68 -3.141 1 98.75 70 ARG B O 1
ATOM 1377 N N . SER B 1 71 ? 19.109 -11.805 -2.371 1 97.75 71 SER B N 1
ATOM 1378 C CA . SER B 1 71 ? 19.547 -12.57 -3.531 1 97.75 71 SER B CA 1
ATOM 1379 C C . SER B 1 71 ? 18.641 -13.781 -3.76 1 97.75 71 SER B C 1
ATOM 1381 O O . SER B 1 71 ? 18.281 -14.484 -2.812 1 97.75 71 SER B O 1
ATOM 1383 N N . GLY B 1 72 ? 18.25 -13.938 -5.07 1 97.88 72 GLY B N 1
ATOM 1384 C CA . GLY B 1 72 ? 17.422 -15.094 -5.406 1 97.88 72 GLY B CA 1
ATOM 1385 C C . GLY B 1 72 ? 15.953 -14.766 -5.531 1 97.88 72 GLY B C 1
ATOM 1386 O O . GLY B 1 72 ? 15.18 -15.555 -6.082 1 97.88 72 GLY B O 1
ATOM 1387 N N . TYR B 1 73 ? 15.578 -13.625 -5.047 1 98.56 73 TYR B N 1
ATOM 1388 C CA . TYR B 1 73 ? 14.156 -13.297 -5.051 1 98.56 73 TYR B CA 1
ATOM 1389 C C . TYR B 1 73 ? 13.859 -12.18 -6.039 1 98.56 73 TYR B C 1
ATOM 1391 O O . TYR B 1 73 ? 12.719 -11.711 -6.129 1 98.56 73 TYR B O 1
ATOM 1399 N N . GLU B 1 74 ? 14.812 -11.766 -6.805 1 97.94 74 GLU B N 1
ATOM 1400 C CA . GLU B 1 74 ? 14.695 -10.594 -7.664 1 97.94 74 GLU B CA 1
ATOM 1401 C C . GLU B 1 74 ? 13.633 -10.805 -8.742 1 97.94 74 GLU B C 1
ATOM 1403 O O . GLU B 1 74 ? 13.016 -9.844 -9.211 1 97.94 74 GLU B O 1
ATOM 1408 N N . THR B 1 75 ? 13.406 -12.055 -9.133 1 97.81 75 TH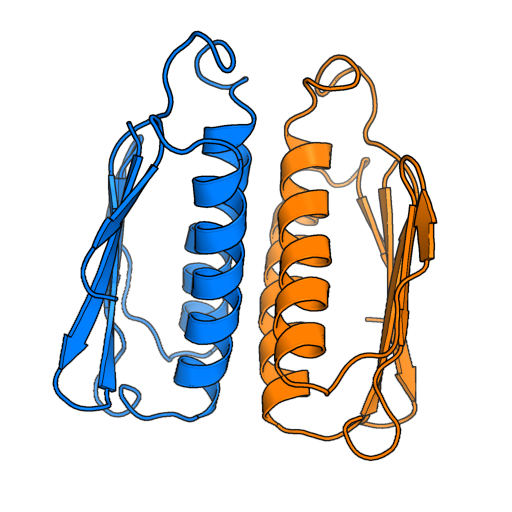R B N 1
ATOM 1409 C CA . THR B 1 75 ? 12.422 -12.344 -10.164 1 97.81 75 THR B CA 1
ATOM 1410 C C . THR B 1 75 ? 11.227 -13.094 -9.578 1 97.81 75 THR B C 1
ATOM 1412 O O . THR B 1 75 ? 10.414 -13.656 -10.32 1 97.81 75 THR B O 1
ATOM 1415 N N . ASP B 1 76 ? 11.203 -13.141 -8.305 1 98 76 ASP B N 1
ATOM 1416 C CA . ASP B 1 76 ? 10.133 -13.812 -7.586 1 98 76 ASP B CA 1
ATOM 1417 C C . ASP B 1 76 ? 8.781 -13.164 -7.883 1 98 76 ASP B C 1
ATOM 1419 O O . ASP B 1 76 ? 8.656 -11.945 -7.852 1 98 76 ASP B O 1
ATOM 1423 N N . LEU B 1 77 ? 7.805 -14 -8.156 1 97.5 77 LEU B N 1
ATOM 1424 C CA . LEU B 1 77 ? 6.5 -13.5 -8.57 1 97.5 77 LEU B CA 1
ATOM 1425 C C . LEU B 1 77 ? 5.832 -12.719 -7.445 1 97.5 77 LEU B C 1
ATOM 1427 O O . LEU B 1 77 ? 5.105 -11.758 -7.695 1 97.5 77 LEU B O 1
ATOM 1431 N N . HIS B 1 78 ? 6.059 -13.141 -6.262 1 98.25 78 HIS B N 1
ATOM 1432 C CA . HIS B 1 78 ? 5.535 -12.445 -5.09 1 98.25 78 HIS B CA 1
ATOM 1433 C C . HIS B 1 78 ? 6.125 -11.039 -4.973 1 98.25 78 HIS B C 1
ATOM 1435 O O . HIS B 1 78 ? 5.395 -10.07 -4.758 1 98.25 78 HIS B O 1
ATOM 1441 N N . VAL B 1 79 ? 7.426 -11 -5.141 1 98.69 79 VAL B N 1
ATOM 1442 C CA . VAL B 1 79 ? 8.133 -9.727 -5.105 1 98.69 79 VAL B CA 1
ATOM 1443 C C . VAL B 1 79 ? 7.621 -8.828 -6.23 1 98.69 79 VAL B C 1
ATOM 1445 O O . VAL B 1 79 ? 7.293 -7.66 -6 1 98.69 79 VAL B O 1
ATOM 1448 N N . ARG B 1 80 ? 7.48 -9.344 -7.383 1 98.25 80 ARG B N 1
ATOM 1449 C CA . ARG B 1 80 ? 7.035 -8.586 -8.547 1 98.25 80 ARG B CA 1
ATOM 1450 C C . ARG B 1 80 ? 5.625 -8.039 -8.336 1 98.25 80 ARG B C 1
ATOM 1452 O O . ARG B 1 80 ? 5.344 -6.887 -8.664 1 98.25 80 ARG B O 1
ATOM 1459 N N . ALA B 1 81 ? 4.777 -8.852 -7.824 1 98.56 81 ALA B N 1
ATOM 1460 C CA . ALA B 1 81 ? 3.395 -8.445 -7.59 1 98.56 81 ALA B CA 1
ATOM 1461 C C . ALA B 1 81 ? 3.324 -7.285 -6.598 1 98.56 81 ALA B C 1
ATOM 1463 O O . ALA B 1 81 ? 2.602 -6.309 -6.824 1 98.56 81 ALA B O 1
ATOM 1464 N N . ASN B 1 82 ? 4.09 -7.402 -5.547 1 98.81 82 ASN B N 1
ATOM 1465 C CA . ASN B 1 82 ? 4.059 -6.387 -4.504 1 98.81 82 ASN B CA 1
ATOM 1466 C C . ASN B 1 82 ? 4.656 -5.066 -4.988 1 98.81 82 ASN B C 1
ATOM 1468 O O . ASN B 1 82 ? 4.129 -3.994 -4.688 1 98.81 82 ASN B O 1
ATOM 1472 N N . PHE B 1 83 ? 5.73 -5.18 -5.738 1 98.69 83 PHE B N 1
ATOM 1473 C CA . PHE B 1 83 ? 6.289 -3.971 -6.332 1 98.69 83 PHE B CA 1
ATOM 1474 C C . PHE B 1 83 ? 5.293 -3.332 -7.293 1 98.69 83 PHE B C 1
ATOM 1476 O O . PHE B 1 83 ? 5.207 -2.105 -7.383 1 98.69 83 PHE B O 1
ATOM 1483 N N . GLY B 1 84 ? 4.578 -4.121 -8.047 1 98 84 GLY B N 1
ATOM 1484 C CA . GLY B 1 84 ? 3.57 -3.605 -8.961 1 98 84 GLY B CA 1
ATOM 1485 C C . GLY B 1 84 ? 2.492 -2.797 -8.266 1 98 84 GLY B C 1
ATOM 1486 O O . GLY B 1 84 ? 2.117 -1.72 -8.734 1 98 84 GLY B O 1
ATOM 1487 N N . LEU B 1 85 ? 2.016 -3.316 -7.172 1 98.75 85 LEU B N 1
ATOM 1488 C CA . LEU B 1 85 ? 0.997 -2.621 -6.395 1 98.75 85 LEU B CA 1
ATOM 1489 C C . LEU B 1 85 ? 1.513 -1.273 -5.902 1 98.75 85 LEU B C 1
ATOM 1491 O O . LEU B 1 85 ? 0.848 -0.249 -6.074 1 98.75 85 LEU B O 1
ATOM 1495 N N . VAL B 1 86 ? 2.711 -1.296 -5.344 1 98.81 86 VAL B N 1
ATOM 1496 C CA . VAL B 1 86 ? 3.281 -0.078 -4.773 1 98.81 86 VAL B CA 1
ATOM 1497 C C . VAL B 1 86 ? 3.561 0.929 -5.887 1 98.81 86 VAL B C 1
ATOM 1499 O O . VAL B 1 86 ? 3.281 2.121 -5.738 1 98.81 86 VAL B O 1
ATOM 1502 N N . ARG B 1 87 ? 4.043 0.453 -6.98 1 98.38 87 ARG B N 1
ATOM 1503 C CA . ARG B 1 87 ? 4.285 1.33 -8.125 1 98.38 87 ARG B CA 1
ATOM 1504 C C . ARG B 1 87 ? 2.992 1.997 -8.578 1 98.38 87 ARG B C 1
ATOM 1506 O O . ARG B 1 87 ? 2.961 3.207 -8.812 1 98.38 87 ARG B O 1
ATOM 1513 N N . ASP B 1 88 ? 1.962 1.27 -8.742 1 98.38 88 ASP B N 1
ATOM 1514 C CA . ASP B 1 88 ? 0.682 1.827 -9.164 1 98.38 88 ASP B CA 1
ATOM 1515 C C . ASP B 1 88 ? 0.166 2.85 -8.156 1 98.38 88 ASP B C 1
ATOM 1517 O O . ASP B 1 88 ? -0.395 3.879 -8.539 1 98.38 88 ASP B O 1
ATOM 1521 N N . GLY B 1 89 ? 0.323 2.518 -6.855 1 98.62 89 GLY B N 1
ATOM 1522 C CA . GLY B 1 89 ? -0.04 3.48 -5.828 1 98.62 89 GLY B CA 1
ATOM 1523 C C . GLY B 1 89 ? 0.742 4.777 -5.922 1 98.62 89 GLY B C 1
ATOM 1524 O O . GLY B 1 89 ? 0.168 5.863 -5.816 1 98.62 89 GLY B O 1
ATOM 1525 N N . LEU B 1 90 ? 2.021 4.641 -6.117 1 98.5 90 LEU B N 1
ATOM 1526 C CA . LEU B 1 90 ? 2.881 5.816 -6.238 1 98.5 90 LEU B CA 1
ATOM 1527 C C . LEU B 1 90 ? 2.539 6.617 -7.488 1 98.5 90 LEU B C 1
ATOM 1529 O O . LEU B 1 90 ? 2.555 7.848 -7.465 1 98.5 90 LEU B O 1
ATOM 1533 N N . GLU B 1 91 ? 2.252 5.949 -8.539 1 98.06 91 GLU B N 1
ATOM 1534 C CA . GLU B 1 91 ? 1.846 6.621 -9.773 1 98.06 91 GLU B CA 1
ATOM 1535 C C . GLU B 1 91 ? 0.549 7.402 -9.57 1 98.06 91 GLU B C 1
ATOM 1537 O O . GLU B 1 91 ? 0.407 8.523 -10.07 1 98.06 91 GLU B O 1
ATOM 1542 N N . ASN B 1 92 ? -0.37 6.809 -8.93 1 97.62 92 ASN B N 1
ATOM 1543 C CA . ASN B 1 92 ? -1.619 7.492 -8.617 1 97.62 92 ASN B CA 1
ATOM 1544 C C . ASN B 1 92 ? -1.374 8.766 -7.805 1 97.62 92 ASN B C 1
ATOM 1546 O O . ASN B 1 92 ? -1.967 9.805 -8.086 1 97.62 92 ASN B O 1
ATOM 1550 N N . LEU B 1 93 ? -0.52 8.672 -6.785 1 97.25 93 LEU B N 1
ATOM 1551 C CA . LEU B 1 93 ? -0.167 9.836 -5.98 1 97.25 93 LEU B CA 1
ATOM 1552 C C . LEU B 1 93 ? 0.534 10.891 -6.828 1 97.25 93 LEU B C 1
ATOM 1554 O O . LEU B 1 93 ? 0.293 12.086 -6.66 1 97.25 93 LEU B O 1
ATOM 1558 N N . ARG B 1 94 ? 1.42 10.438 -7.68 1 97.12 94 ARG B N 1
ATOM 1559 C CA . ARG B 1 94 ? 2.109 11.367 -8.57 1 97.12 94 ARG B CA 1
ATOM 1560 C C . ARG B 1 94 ? 1.114 12.133 -9.438 1 97.12 94 ARG B C 1
ATOM 1562 O O . ARG B 1 94 ? 1.304 13.32 -9.703 1 97.12 94 ARG B O 1
ATOM 1569 N N . GLU B 1 95 ? 0.124 11.469 -9.93 1 96.81 95 GLU B N 1
ATOM 1570 C CA . GLU B 1 95 ? -0.907 12.117 -10.734 1 96.81 95 GLU B CA 1
ATOM 1571 C C . GLU B 1 95 ? -1.636 13.195 -9.938 1 96.81 95 GLU B C 1
ATOM 1573 O O . GLU B 1 95 ? -2.043 14.219 -10.492 1 96.81 95 GLU B O 1
ATOM 1578 N N . GLN B 1 96 ? -1.804 12.945 -8.695 1 94 96 GLN B N 1
ATOM 1579 C CA . GLN B 1 96 ? -2.504 13.891 -7.828 1 94 96 GLN B CA 1
ATOM 1580 C C . GLN B 1 96 ? -1.583 15.031 -7.402 1 94 96 GLN B C 1
ATOM 1582 O O . GLN B 1 96 ? -2.039 16.156 -7.191 1 94 96 GLN B O 1
ATOM 1587 N N . TYR B 1 97 ? -0.327 14.719 -7.293 1 93.69 97 TYR B N 1
ATOM 1588 C CA . TYR B 1 97 ? 0.673 15.68 -6.852 1 93.69 97 TYR B CA 1
ATOM 1589 C C . TYR B 1 97 ? 1.877 15.688 -7.785 1 93.69 97 TYR B C 1
ATOM 1591 O O . TYR B 1 97 ? 2.994 15.367 -7.371 1 93.69 97 TYR B O 1
ATOM 1599 N N . PRO B 1 98 ? 1.693 16.156 -8.945 1 92.94 98 PRO B N 1
ATOM 1600 C CA . PRO B 1 98 ? 2.711 15.992 -9.984 1 92.94 98 PRO B CA 1
ATOM 1601 C C . PRO B 1 98 ? 4 16.75 -9.68 1 92.94 98 PRO B C 1
ATOM 1603 O O . PRO B 1 98 ? 5.082 16.344 -10.109 1 92.94 98 PRO B O 1
ATOM 1606 N N . SER B 1 99 ? 3.955 17.797 -8.867 1 93.69 99 SER B N 1
ATOM 1607 C CA . SER B 1 99 ? 5.152 18.594 -8.609 1 93.69 99 SER B CA 1
ATOM 1608 C C . SER B 1 99 ? 5.809 18.188 -7.293 1 93.69 99 SER B C 1
ATOM 1610 O O . SER B 1 99 ? 6.801 18.781 -6.879 1 93.69 99 SER B O 1
ATOM 1612 N N . GLU B 1 100 ? 5.297 17.109 -6.699 1 95.19 100 GLU B N 1
ATOM 1613 C CA . GLU B 1 100 ? 5.766 16.797 -5.352 1 95.19 100 GLU B CA 1
ATOM 1614 C C . GLU B 1 100 ? 6.406 15.406 -5.297 1 95.19 100 GLU B C 1
ATOM 1616 O O . GLU B 1 100 ? 7.059 15.055 -4.312 1 95.19 100 GLU B O 1
ATOM 1621 N N . ILE B 1 101 ? 6.199 14.586 -6.32 1 95.88 101 ILE B N 1
ATOM 1622 C CA . ILE B 1 101 ? 6.723 13.227 -6.332 1 95.88 101 ILE B CA 1
ATOM 1623 C C . ILE B 1 101 ? 7.426 12.953 -7.656 1 95.88 101 ILE B C 1
ATOM 1625 O O . ILE B 1 101 ? 6.906 13.289 -8.727 1 95.88 101 ILE B O 1
ATOM 1629 N N . GLU B 1 102 ? 8.547 12.43 -7.582 1 96.38 102 GLU B N 1
ATOM 1630 C CA . GLU B 1 102 ? 9.297 11.93 -8.734 1 96.38 102 GLU B CA 1
ATOM 1631 C C . GLU B 1 102 ? 9.547 10.43 -8.625 1 96.38 102 GLU B C 1
ATOM 1633 O O . GLU B 1 102 ? 10.062 9.961 -7.609 1 96.38 102 GLU B O 1
ATOM 1638 N N . LEU B 1 103 ? 9.133 9.68 -9.547 1 96.25 103 LEU B N 1
ATOM 1639 C CA . LEU B 1 103 ? 9.367 8.242 -9.617 1 96.25 103 LEU B CA 1
ATOM 1640 C C . LEU B 1 103 ? 10.461 7.926 -10.633 1 96.25 103 LEU B C 1
ATOM 1642 O O . LEU B 1 103 ? 10.352 8.289 -11.805 1 96.25 103 LEU B O 1
ATOM 1646 N N . ILE B 1 104 ? 11.508 7.324 -10.133 1 86.75 104 ILE B N 1
ATOM 1647 C CA . ILE B 1 104 ? 12.656 7 -10.969 1 86.75 104 ILE B CA 1
ATOM 1648 C C . ILE B 1 104 ? 12.758 5.484 -11.133 1 86.75 104 ILE B C 1
ATOM 1650 O O . ILE B 1 104 ? 12.516 4.73 -10.188 1 86.75 104 ILE B O 1
ATOM 1654 N N . GLY B 1 105 ? 13.281 4.992 -12.328 1 71.69 105 GLY B N 1
ATOM 1655 C CA . GLY B 1 105 ? 13.57 3.584 -12.539 1 71.69 105 GLY B CA 1
ATOM 1656 C C . GLY B 1 105 ? 12.352 2.777 -12.945 1 71.69 105 GLY B C 1
ATOM 1657 O O . GLY B 1 105 ? 12.258 1.59 -12.625 1 71.69 105 GLY B O 1
ATOM 1658 N N . GLU B 1 106 ? 11.297 3.545 -13.453 1 58.06 106 GLU B N 1
ATOM 1659 C CA . GLU B 1 106 ? 10.148 2.793 -13.945 1 58.06 106 GLU B CA 1
ATOM 1660 C C . GLU B 1 106 ? 10.508 1.988 -15.188 1 58.06 106 GLU B C 1
ATOM 1662 O O . GLU B 1 106 ? 11.461 2.318 -15.891 1 58.06 106 GLU B O 1
#

Sequence (212 aa):
MIRVKILRKGEGFQGLESVGHASTRQGAKGSNLLCAAVGTLVQSLYLHLWREGKAESAEIRDGFLKFEIRSGYETDLHVRANFGLVRDGLENLREQYPSEIELIGEMIRVKILRKGEGFQGLESVGHASTRQGAKGSNLLCAAVGTLVQSLYLHLWREGKAESAEIRDGFLKFEIRSGYETDLHVRANFGLVRDGLENLREQYPSEIELIGE

InterPro domains:
  IPR007422 Cysteine protease Prp [PF04327] (1-101)
  IPR007422 Cysteine protease Prp [cd16332] (1-104)
  IPR036764 Cysteine protease Prp superfamily [G3DSA:3.30.70.1490] (1-105)
  IPR036764 Cysteine protease Prp superfamily [SSF118010] (1-104)

Nearest PDB structures (foldseek):
  7kld-assembly1_B  TM=8.530E-01  e=2.832E-06  Staphylococcus aureus
  2g0i-assembly1_A  TM=7.583E-01  e=7.843E-07  Streptococcus mutans
  7kld-assembly1_A-2  TM=8.409E-01  e=1.240E-05  Staphylococcus aureus
  7jvs-assembly1_D  TM=7.869E-01  e=3.047E-05  Staphylococcus aureus
  4rwx-assembly1_B  TM=5.002E-01  e=1.003E+00  Listeria monocytogenes EGD-e

pLDDT: mean 93.99, std 8.92, range [58.06, 98.94]

Organism: NCBI:txid2484979